Protein AF-A0A067MZK2-F1 (afdb_monomer_lite)

Structure (mmCIF, N/CA/C/O backbone):
data_AF-A0A067MZK2-F1
#
_entry.id   AF-A0A067MZK2-F1
#
loop_
_atom_site.group_PDB
_atom_site.id
_atom_site.type_symbol
_atom_site.label_atom_id
_atom_site.label_alt_id
_atom_site.label_comp_id
_atom_site.label_asym_id
_atom_site.label_entity_id
_atom_site.label_seq_id
_atom_site.pdbx_PDB_ins_code
_atom_site.Cartn_x
_atom_site.Cartn_y
_atom_site.Cartn_z
_atom_site.occupancy
_atom_site.B_iso_or_equiv
_atom_site.auth_seq_id
_atom_site.auth_comp_id
_atom_site.auth_asym_id
_atom_site.auth_atom_id
_atom_site.pdbx_PDB_model_num
ATOM 1 N N . MET A 1 1 ? 79.485 -8.793 -22.432 1.00 43.38 1 MET A N 1
ATOM 2 C CA . MET A 1 1 ?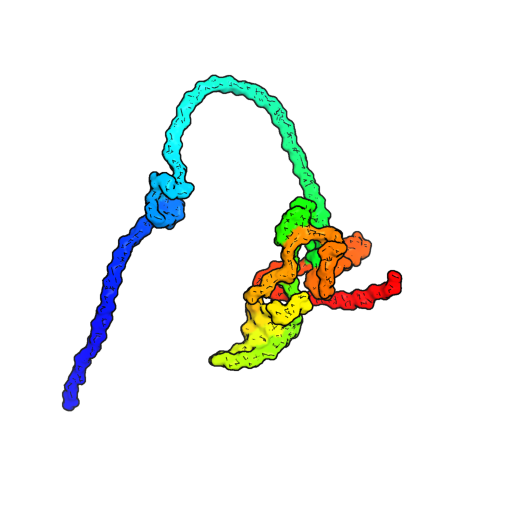 79.674 -7.399 -21.973 1.00 43.38 1 MET A CA 1
ATOM 3 C C . MET A 1 1 ? 78.417 -7.037 -21.194 1.00 43.38 1 MET A C 1
ATOM 5 O O . MET A 1 1 ? 77.347 -7.103 -21.777 1.00 43.38 1 MET A O 1
ATOM 9 N N . ALA A 1 2 ? 78.491 -7.175 -19.866 1.00 43.03 2 ALA A N 1
ATOM 10 C CA . ALA A 1 2 ? 78.538 -6.059 -18.900 1.00 43.03 2 ALA A CA 1
ATOM 11 C C . ALA A 1 2 ? 77.166 -5.356 -18.836 1.00 43.03 2 ALA A C 1
ATOM 13 O O . ALA A 1 2 ? 76.790 -4.667 -19.773 1.00 43.03 2 ALA A O 1
ATOM 14 N N . ASP A 1 3 ? 76.270 -5.773 -17.938 1.00 51.41 3 ASP A N 1
ATOM 15 C CA . ASP A 1 3 ? 76.178 -5.375 -16.515 1.00 51.41 3 ASP A CA 1
ATOM 16 C C . ASP A 1 3 ? 75.903 -3.875 -16.337 1.00 51.41 3 ASP A C 1
ATOM 18 O O . ASP A 1 3 ? 76.709 -3.050 -16.762 1.00 51.41 3 ASP A O 1
ATOM 22 N N . SER A 1 4 ? 74.754 -3.566 -15.723 1.00 49.97 4 SER A N 1
ATOM 23 C CA . SER A 1 4 ? 74.453 -2.448 -14.804 1.00 49.97 4 SER A CA 1
ATOM 24 C C . SER A 1 4 ? 72.923 -2.312 -14.788 1.00 49.97 4 SER A C 1
ATOM 26 O O . SER A 1 4 ? 72.321 -1.937 -15.785 1.00 49.97 4 SER A O 1
ATOM 28 N N . GLY A 1 5 ? 72.173 -2.718 -13.766 1.00 48.72 5 GLY A N 1
ATOM 29 C CA . GLY A 1 5 ? 72.347 -2.369 -12.359 1.00 48.72 5 GLY A CA 1
ATOM 30 C C . GLY A 1 5 ? 71.303 -1.301 -11.993 1.00 48.72 5 GLY A C 1
ATOM 31 O O . GLY A 1 5 ? 71.422 -0.154 -12.402 1.00 48.72 5 GLY A O 1
ATOM 32 N N . LYS A 1 6 ? 70.245 -1.702 -11.269 1.00 49.78 6 LYS A N 1
ATOM 33 C CA . LYS A 1 6 ? 69.110 -0.874 -10.790 1.00 49.78 6 LYS A CA 1
ATOM 34 C C . LYS A 1 6 ? 69.560 0.401 -10.038 1.00 49.78 6 LYS A C 1
ATOM 36 O O . LYS A 1 6 ? 70.635 0.410 -9.446 1.00 49.78 6 LYS A O 1
ATOM 41 N N . PRO A 1 7 ? 68.645 1.370 -9.832 1.00 55.34 7 PRO A N 1
ATOM 42 C CA . PRO A 1 7 ? 68.071 1.433 -8.482 1.00 55.34 7 PRO A CA 1
ATOM 43 C C . PRO A 1 7 ? 66.540 1.574 -8.464 1.00 55.34 7 PRO A C 1
ATOM 45 O O . PRO A 1 7 ? 65.952 2.472 -9.058 1.00 55.34 7 PRO A O 1
ATOM 48 N N . GLN A 1 8 ? 65.888 0.677 -7.716 1.00 57.28 8 GLN A N 1
ATOM 49 C CA . GLN A 1 8 ? 64.484 0.803 -7.322 1.00 57.28 8 GLN A CA 1
ATOM 50 C C . GLN A 1 8 ? 64.379 1.818 -6.181 1.00 57.28 8 GLN A C 1
ATOM 52 O O . GLN A 1 8 ? 64.838 1.562 -5.067 1.00 57.28 8 GLN A O 1
ATOM 57 N N . SER A 1 9 ? 63.757 2.959 -6.468 1.00 58.72 9 SER A N 1
ATOM 58 C CA . SER A 1 9 ? 63.458 3.994 -5.484 1.00 58.72 9 SER A CA 1
ATOM 59 C C . SER A 1 9 ? 62.360 3.507 -4.530 1.00 58.72 9 SER A C 1
ATOM 61 O O . SER A 1 9 ? 61.207 3.320 -4.922 1.00 58.72 9 SER A O 1
ATOM 63 N N . LYS A 1 10 ? 62.727 3.240 -3.272 1.00 57.34 10 LYS A N 1
ATOM 64 C CA . LYS A 1 10 ? 61.788 2.918 -2.191 1.00 57.34 10 LYS A CA 1
ATOM 65 C C . LYS A 1 10 ? 61.159 4.220 -1.697 1.00 57.34 10 LYS A C 1
ATOM 67 O O . LYS A 1 10 ? 61.738 4.917 -0.870 1.00 57.34 10 LYS A O 1
ATOM 72 N N . ASN A 1 11 ? 59.963 4.525 -2.192 1.00 55.78 11 ASN A N 1
ATOM 73 C CA . ASN A 1 11 ? 59.105 5.576 -1.650 1.00 55.78 11 ASN A CA 1
ATOM 74 C C . ASN A 1 11 ? 58.645 5.174 -0.237 1.00 55.78 11 ASN A C 1
ATOM 76 O O . ASN A 1 11 ? 57.700 4.402 -0.075 1.00 55.78 11 ASN A O 1
ATOM 80 N N . MET A 1 12 ? 59.326 5.668 0.800 1.00 52.50 12 MET A N 1
ATOM 81 C CA . MET A 1 12 ? 58.827 5.598 2.173 1.00 52.50 12 MET A CA 1
ATOM 82 C C . MET A 1 12 ? 57.831 6.736 2.385 1.00 52.50 12 MET A C 1
ATOM 84 O O . MET A 1 12 ? 58.211 7.893 2.545 1.00 52.50 12 MET A O 1
ATOM 88 N N . SER A 1 13 ? 56.541 6.404 2.372 1.00 64.50 13 SER A N 1
ATOM 89 C CA . SER A 1 13 ? 55.487 7.344 2.741 1.00 64.50 13 SER A CA 1
ATOM 90 C C . SER A 1 13 ? 55.664 7.810 4.196 1.00 64.50 13 SER A C 1
ATOM 92 O O . SER A 1 13 ? 55.957 6.986 5.070 1.00 64.50 13 SER A O 1
ATOM 94 N N . PRO A 1 14 ? 55.461 9.106 4.492 1.00 61.25 14 PRO A N 1
ATOM 95 C CA . PRO A 1 14 ? 55.544 9.628 5.849 1.00 61.25 14 PRO A CA 1
ATOM 96 C C . PRO A 1 14 ? 54.496 8.951 6.741 1.00 61.25 14 PRO A C 1
ATOM 98 O O . PRO A 1 14 ? 53.298 8.967 6.446 1.00 61.25 14 PRO A O 1
ATOM 101 N N . ARG A 1 15 ? 54.947 8.336 7.844 1.00 58.50 15 ARG A N 1
ATOM 102 C CA . ARG A 1 15 ? 54.053 7.797 8.877 1.00 58.50 15 ARG A CA 1
ATOM 103 C C . ARG A 1 15 ? 53.259 8.959 9.467 1.00 58.50 15 ARG A C 1
ATOM 105 O O . ARG A 1 15 ? 53.826 9.838 10.110 1.00 58.50 15 ARG A O 1
ATOM 112 N N . LYS A 1 16 ? 51.946 8.959 9.224 1.00 60.56 16 LYS A N 1
ATOM 113 C CA . LYS A 1 16 ? 51.010 9.906 9.836 1.00 60.56 16 LYS A CA 1
ATOM 114 C C . LYS A 1 16 ? 51.114 9.812 11.368 1.00 60.56 16 LYS A C 1
ATOM 116 O O . LYS A 1 16 ? 51.211 8.695 11.882 1.00 60.56 16 LYS A O 1
ATOM 121 N N . PRO A 1 17 ? 51.068 10.941 12.096 1.00 59.12 17 PRO A N 1
ATOM 122 C CA . PRO A 1 17 ? 51.024 10.932 13.552 1.00 59.12 17 PRO A CA 1
ATOM 123 C C . PRO A 1 17 ? 49.798 10.138 14.013 1.00 59.12 17 PRO A C 1
ATOM 125 O O . PRO A 1 17 ? 48.667 10.451 13.638 1.00 59.12 17 PRO A O 1
ATOM 128 N N . THR A 1 18 ? 50.025 9.079 14.792 1.00 57.78 18 THR A N 1
ATOM 129 C CA . THR A 1 18 ? 48.955 8.317 15.435 1.00 57.78 18 THR A CA 1
ATOM 130 C C . THR A 1 18 ? 48.264 9.237 16.426 1.00 57.78 18 THR A C 1
ATOM 132 O O . THR A 1 18 ? 48.831 9.586 17.462 1.00 57.78 18 THR A O 1
ATOM 135 N N . THR A 1 19 ? 47.056 9.673 16.081 1.00 59.78 19 THR A N 1
ATOM 136 C CA . THR A 1 19 ? 46.202 10.440 16.980 1.00 59.78 19 THR A CA 1
ATOM 137 C C . THR A 1 19 ? 45.973 9.620 18.253 1.00 59.78 19 THR A C 1
ATOM 139 O O . THR A 1 19 ? 45.720 8.415 18.162 1.00 59.78 19 THR A O 1
ATOM 142 N N . PRO A 1 20 ? 46.084 10.226 19.450 1.00 59.88 20 PRO A N 1
ATOM 143 C CA . PRO A 1 20 ? 45.778 9.532 20.690 1.00 59.88 20 PRO A CA 1
ATOM 144 C C . PRO A 1 20 ? 44.337 9.040 20.599 1.00 59.88 20 PRO A C 1
ATOM 146 O O . PRO A 1 20 ? 43.408 9.832 20.442 1.00 59.88 20 PRO A O 1
ATOM 149 N N . THR A 1 21 ? 44.160 7.719 20.632 1.00 64.44 21 THR A N 1
ATOM 150 C CA . THR A 1 21 ? 42.850 7.071 20.608 1.00 64.44 21 THR A CA 1
ATOM 151 C C . THR A 1 21 ? 42.012 7.651 21.735 1.00 64.44 21 THR A C 1
ATOM 153 O O . THR A 1 21 ? 42.242 7.359 22.910 1.00 64.44 21 THR A O 1
ATOM 156 N N . SER A 1 22 ? 41.072 8.516 21.361 1.00 71.88 22 SER A N 1
ATOM 157 C CA . SER A 1 22 ? 40.083 9.104 22.253 1.00 71.88 22 SER A CA 1
ATOM 158 C C . SER A 1 22 ? 39.401 7.975 23.022 1.00 71.88 22 SER A C 1
ATOM 160 O O . SER A 1 22 ? 38.699 7.148 22.433 1.00 71.88 22 SER A O 1
ATOM 162 N N . ARG A 1 23 ? 39.668 7.879 24.332 1.00 81.25 23 ARG A N 1
ATOM 163 C CA . ARG A 1 23 ? 39.008 6.890 25.191 1.00 81.25 23 ARG A CA 1
ATOM 164 C C . ARG A 1 23 ? 37.511 7.177 25.167 1.00 81.25 23 ARG A C 1
ATOM 166 O O . ARG A 1 23 ? 37.069 8.237 25.607 1.00 81.25 23 ARG A O 1
ATOM 173 N N . LYS A 1 24 ? 36.747 6.217 24.651 1.00 91.94 24 LYS A N 1
ATOM 174 C CA . LYS A 1 24 ? 35.285 6.207 24.719 1.00 91.94 24 LYS A CA 1
ATOM 175 C C . LYS A 1 24 ? 34.840 5.903 26.149 1.00 91.94 24 LYS A C 1
ATOM 177 O O . LYS A 1 24 ? 35.482 5.123 26.855 1.00 91.94 24 LYS A O 1
ATOM 182 N N . CYS A 1 25 ? 33.734 6.504 26.568 1.00 88.38 25 CYS A N 1
ATOM 183 C CA . CYS A 1 25 ? 33.064 6.184 27.819 1.00 88.38 25 CYS A CA 1
ATOM 184 C C . CYS A 1 25 ? 32.660 4.701 27.827 1.00 88.38 25 CYS A C 1
ATOM 186 O O . CYS A 1 25 ? 31.972 4.246 26.921 1.00 88.38 25 CYS A O 1
ATOM 188 N N . SER A 1 26 ? 33.034 3.938 28.857 1.00 89.88 26 SER A N 1
ATOM 189 C CA . SER A 1 26 ? 32.720 2.501 28.942 1.00 89.88 26 SER A CA 1
ATOM 190 C C . SER A 1 26 ? 31.238 2.179 29.185 1.00 89.88 26 SER A C 1
ATOM 192 O O . SER A 1 26 ? 30.879 1.008 29.194 1.00 89.88 26 SER A O 1
ATOM 194 N N . ARG A 1 27 ? 30.382 3.191 29.404 1.00 89.12 27 ARG A N 1
ATOM 195 C CA . ARG A 1 27 ? 28.931 3.023 29.612 1.00 89.12 27 ARG A CA 1
ATOM 196 C C . ARG A 1 27 ? 28.089 3.400 28.398 1.00 89.12 27 ARG A C 1
ATOM 198 O O . ARG A 1 27 ? 27.206 2.639 28.036 1.00 89.12 27 ARG A O 1
ATOM 205 N N . CYS A 1 28 ? 28.320 4.572 27.806 1.00 91.56 28 CYS A N 1
ATOM 206 C CA . CYS A 1 28 ? 27.536 5.050 26.658 1.00 91.56 28 CYS A CA 1
ATOM 207 C C . CYS A 1 28 ? 28.301 5.003 25.325 1.00 91.56 28 CYS A C 1
ATOM 209 O O . CYS A 1 28 ? 27.729 5.318 24.292 1.00 91.56 28 CYS A O 1
ATOM 211 N N . HIS A 1 29 ? 29.588 4.631 25.332 1.00 90.12 29 HIS A N 1
ATOM 212 C CA . HIS A 1 29 ? 30.471 4.557 24.158 1.00 90.12 29 HIS A CA 1
ATOM 213 C C . HIS A 1 29 ? 30.728 5.880 23.408 1.00 90.12 29 HIS A C 1
ATOM 215 O O . HIS A 1 29 ? 31.439 5.879 22.399 1.00 90.12 29 HIS A O 1
ATOM 221 N N . GLU A 1 30 ? 30.258 7.016 23.927 1.00 90.12 30 GLU A N 1
ATOM 222 C CA . GLU A 1 30 ? 30.582 8.346 23.405 1.00 90.12 30 GLU A CA 1
ATOM 223 C C . GLU A 1 30 ? 31.999 8.790 23.799 1.00 90.12 30 GLU A C 1
ATOM 225 O O . GLU A 1 30 ? 32.543 8.411 24.840 1.00 90.12 30 GLU A O 1
ATOM 230 N N . THR A 1 31 ? 32.624 9.609 22.956 1.00 90.62 31 THR A N 1
ATOM 231 C CA . THR A 1 31 ? 33.945 10.198 23.209 1.00 90.62 31 THR A CA 1
ATOM 232 C C . THR A 1 31 ? 33.844 11.510 23.988 1.00 90.62 31 THR A C 1
ATOM 234 O O . THR A 1 31 ? 32.864 12.236 23.865 1.00 90.62 31 THR A O 1
ATOM 237 N N . GLY A 1 32 ? 34.886 11.861 24.750 1.00 89.12 32 GLY A N 1
ATOM 238 C CA . GLY A 1 32 ? 34.984 13.162 25.434 1.00 89.12 32 GLY A CA 1
ATOM 239 C C . GLY A 1 32 ? 34.622 13.156 26.924 1.00 89.12 32 GLY A C 1
ATOM 240 O O . GLY A 1 32 ? 34.703 14.197 27.574 1.00 89.12 32 GLY A O 1
ATOM 241 N N . HIS A 1 33 ? 34.266 12.002 27.498 1.00 89.19 33 HIS A N 1
ATOM 242 C CA . HIS A 1 33 ? 34.090 11.824 28.942 1.00 89.19 33 HIS A CA 1
ATOM 243 C C . HIS A 1 33 ? 34.332 10.363 29.378 1.00 89.19 33 HIS A C 1
ATOM 245 O O . HIS A 1 33 ? 34.388 9.456 28.551 1.00 89.19 33 HIS A O 1
ATOM 251 N N . ILE A 1 34 ? 34.474 10.126 30.688 1.00 88.62 34 ILE A N 1
ATOM 252 C CA . ILE A 1 34 ? 34.569 8.784 31.299 1.00 88.62 34 ILE A CA 1
ATOM 253 C C . ILE A 1 34 ? 33.260 8.416 32.017 1.00 88.62 34 ILE A C 1
ATOM 255 O O . ILE A 1 34 ? 32.491 9.302 32.377 1.00 88.62 34 ILE A O 1
ATOM 259 N N . ALA A 1 35 ? 33.008 7.128 32.275 1.00 85.75 35 ALA A N 1
ATOM 260 C CA . ALA A 1 35 ? 31.724 6.628 32.797 1.00 85.75 35 ALA A CA 1
ATOM 261 C C . ALA A 1 35 ? 31.305 7.163 34.183 1.00 85.75 35 ALA A C 1
ATOM 263 O O . ALA A 1 35 ? 30.122 7.121 34.523 1.00 85.75 35 ALA A O 1
ATOM 264 N N . SER A 1 36 ? 32.251 7.669 34.976 1.00 83.88 36 SER A N 1
ATOM 265 C CA . SER A 1 36 ? 31.999 8.324 36.267 1.00 83.88 36 SER A CA 1
ATOM 266 C C . SER A 1 36 ? 31.692 9.824 36.150 1.00 83.88 36 SER A C 1
ATOM 268 O O . SER A 1 36 ? 31.390 10.467 37.154 1.00 83.88 36 SER A O 1
ATOM 270 N N . ASN A 1 37 ? 31.765 10.400 34.947 1.00 83.94 37 ASN A N 1
ATOM 271 C CA . ASN A 1 37 ? 31.490 11.811 34.710 1.00 83.94 37 ASN A CA 1
ATOM 272 C C . ASN A 1 37 ? 29.974 12.065 34.675 1.00 83.94 37 ASN A C 1
ATOM 274 O O . ASN A 1 37 ? 29.247 11.375 33.962 1.00 83.94 37 ASN A O 1
ATOM 278 N N . LYS A 1 38 ? 29.513 13.108 35.378 1.00 85.38 38 LYS A N 1
ATOM 279 C CA . LYS A 1 38 ? 28.108 13.559 35.392 1.00 85.38 38 LYS A CA 1
ATOM 280 C C . LYS A 1 38 ? 27.566 13.940 34.005 1.00 85.38 38 LYS A C 1
ATOM 282 O O . LYS A 1 38 ? 26.358 14.024 33.843 1.00 85.38 38 LYS A O 1
ATOM 287 N N . LYS A 1 39 ? 28.447 14.172 33.022 1.00 87.75 39 LYS A N 1
ATOM 288 C CA . LYS A 1 39 ? 28.086 14.405 31.612 1.00 87.75 39 LYS A CA 1
ATOM 289 C C . LYS A 1 39 ? 27.673 13.134 30.855 1.00 87.75 39 LYS A C 1
ATOM 291 O O . LYS A 1 39 ? 27.151 13.250 29.756 1.00 87.75 39 LYS A O 1
ATOM 296 N N . CYS A 1 40 ? 27.917 11.943 31.403 1.00 84.81 40 CYS A N 1
ATOM 297 C CA . CYS A 1 40 ? 27.453 10.698 30.798 1.00 84.81 40 CYS A CA 1
ATOM 298 C C . CYS A 1 40 ? 25.928 10.607 30.924 1.00 84.81 40 CYS A C 1
ATOM 300 O O . CYS A 1 40 ? 25.401 10.652 32.035 1.00 84.81 40 CYS A O 1
ATOM 302 N N . SER A 1 41 ? 25.228 10.414 29.806 1.00 86.62 41 SER A N 1
ATOM 303 C CA . SER A 1 41 ? 23.770 10.206 29.771 1.00 86.62 41 SER A CA 1
ATOM 304 C C . SER A 1 41 ? 23.312 9.016 30.625 1.00 86.62 41 SER A C 1
ATOM 306 O O . SER A 1 41 ? 22.194 9.000 31.129 1.00 86.62 41 SER A O 1
ATOM 308 N N . MET A 1 42 ? 24.210 8.052 30.853 1.00 84.94 42 MET A N 1
ATOM 309 C CA . MET A 1 42 ? 23.996 6.859 31.677 1.00 84.94 42 MET A CA 1
ATOM 310 C C . MET A 1 42 ? 24.558 7.003 33.104 1.00 84.94 42 MET A C 1
ATOM 312 O O . MET A 1 42 ? 24.783 6.003 33.794 1.00 84.94 42 MET A O 1
ATOM 316 N N . TYR A 1 43 ? 24.853 8.224 33.566 1.00 82.81 43 TYR A N 1
ATOM 317 C CA . TYR A 1 43 ? 25.331 8.459 34.927 1.00 82.81 43 TYR A CA 1
ATOM 318 C C . TYR A 1 43 ? 24.201 8.258 35.943 1.00 82.81 43 TYR A C 1
ATOM 320 O O . TYR A 1 43 ? 23.438 9.161 36.278 1.00 82.81 43 TYR A O 1
ATOM 328 N N . ILE A 1 44 ? 24.127 7.046 36.484 1.00 78.44 44 ILE A N 1
ATOM 329 C CA . ILE A 1 44 ? 23.328 6.736 37.666 1.00 78.44 44 ILE A CA 1
ATOM 330 C C . ILE A 1 44 ? 24.161 7.216 38.852 1.00 78.44 44 ILE A C 1
ATOM 332 O O . ILE A 1 44 ? 25.062 6.503 39.298 1.00 78.44 44 ILE A O 1
ATOM 336 N N . GLY A 1 45 ? 23.955 8.465 39.276 1.00 74.56 45 GLY A N 1
ATOM 337 C CA . GLY A 1 45 ? 24.707 9.058 40.381 1.00 74.56 45 GLY A CA 1
ATOM 338 C C . GLY A 1 45 ? 24.788 8.128 41.585 1.00 74.56 45 GLY A C 1
ATOM 339 O O . GLY A 1 45 ? 23.900 7.300 41.789 1.00 74.56 45 GLY A O 1
ATOM 340 N N . THR A 1 46 ? 25.869 8.238 42.360 1.00 66.75 46 THR A N 1
ATOM 341 C CA . THR A 1 46 ? 26.053 7.489 43.607 1.00 66.75 46 THR A CA 1
ATOM 342 C C . THR A 1 46 ? 24.887 7.814 44.535 1.00 66.75 46 THR A C 1
ATOM 344 O O . THR A 1 46 ? 24.907 8.813 45.252 1.00 66.75 46 THR A O 1
ATOM 347 N N . ARG A 1 47 ? 23.816 7.019 44.452 1.00 54.31 47 ARG A N 1
ATOM 348 C CA . ARG A 1 47 ? 22.684 7.103 45.363 1.00 54.31 47 ARG A CA 1
ATOM 349 C C . ARG A 1 47 ? 23.252 6.744 46.723 1.00 54.31 47 ARG A C 1
ATOM 351 O O . ARG A 1 47 ? 23.637 5.598 46.943 1.00 54.31 47 ARG A O 1
ATOM 358 N N . ASN A 1 48 ? 23.355 7.739 47.598 1.00 56.84 48 ASN A N 1
ATOM 359 C CA . ASN A 1 48 ? 23.574 7.479 49.009 1.00 56.84 48 ASN A CA 1
ATOM 360 C C . ASN A 1 48 ? 22.520 6.456 49.463 1.00 56.84 48 ASN A C 1
ATOM 362 O O . ASN A 1 48 ? 21.365 6.558 49.028 1.00 56.84 48 ASN A O 1
ATOM 366 N N . PRO A 1 49 ? 22.900 5.457 50.276 1.00 60.03 49 PRO A N 1
ATOM 367 C CA . PRO A 1 49 ? 21.939 4.508 50.813 1.00 60.03 49 PRO A CA 1
ATOM 368 C C . PRO A 1 49 ? 20.809 5.282 51.512 1.00 60.03 49 PRO A C 1
ATOM 370 O O . PRO A 1 49 ? 21.089 6.277 52.190 1.00 60.03 49 PRO A O 1
ATOM 373 N N . PRO A 1 50 ? 19.539 4.888 51.313 1.00 57.06 50 PRO A N 1
ATOM 374 C CA . PRO A 1 50 ? 18.414 5.584 51.914 1.00 57.06 50 PRO A CA 1
ATOM 375 C C . PRO A 1 50 ? 18.571 5.582 53.435 1.00 57.06 50 PRO A C 1
ATOM 377 O O . PRO A 1 50 ? 18.773 4.538 54.055 1.00 57.06 50 PRO A O 1
ATOM 380 N N . THR A 1 51 ? 18.496 6.767 54.035 1.00 60.72 51 THR A N 1
ATOM 381 C CA . THR A 1 51 ? 18.433 6.929 55.484 1.00 60.72 51 THR A CA 1
ATOM 382 C C . THR A 1 51 ? 17.201 6.189 56.019 1.00 60.72 51 THR A C 1
ATOM 384 O O . THR A 1 51 ? 16.115 6.330 55.445 1.00 60.72 51 THR A O 1
ATOM 387 N N . PRO A 1 52 ? 17.334 5.407 57.107 1.00 54.88 52 PRO A N 1
ATOM 388 C CA . PRO A 1 52 ? 16.234 4.633 57.668 1.00 54.88 52 PRO A CA 1
ATOM 389 C C . PRO A 1 52 ? 15.123 5.584 58.115 1.00 54.88 52 PRO A C 1
ATOM 391 O O . PRO A 1 52 ? 15.266 6.355 59.065 1.00 54.88 52 PRO A O 1
ATOM 394 N N . THR A 1 53 ? 14.020 5.573 57.374 1.00 55.78 53 THR A N 1
ATOM 395 C CA . THR A 1 53 ? 12.847 6.392 57.666 1.00 55.78 53 THR A CA 1
ATOM 396 C C . THR A 1 53 ? 12.081 5.733 58.811 1.00 55.78 53 THR A C 1
ATOM 398 O O . THR A 1 53 ? 11.861 4.523 58.800 1.00 55.78 53 THR A O 1
ATOM 401 N N . LYS A 1 54 ? 11.716 6.526 59.826 1.00 58.81 54 LYS A N 1
ATOM 402 C CA . LYS A 1 54 ? 10.955 6.081 61.002 1.00 58.81 54 LYS A CA 1
ATOM 403 C C . LYS A 1 54 ? 9.722 5.279 60.575 1.00 58.81 54 LYS A C 1
ATOM 405 O O . LYS A 1 54 ? 8.986 5.708 59.691 1.00 58.81 54 LYS A O 1
ATOM 410 N N . ALA A 1 55 ? 9.517 4.138 61.230 1.00 54.41 55 ALA A N 1
ATOM 411 C CA . ALA A 1 55 ? 8.412 3.220 60.994 1.00 54.41 55 ALA A CA 1
ATOM 412 C C . ALA A 1 55 ? 7.056 3.937 61.126 1.00 54.41 55 ALA A C 1
ATOM 414 O O . ALA A 1 55 ? 6.609 4.253 62.228 1.00 54.41 55 ALA A O 1
ATOM 415 N N . VAL A 1 56 ? 6.413 4.200 59.989 1.00 61.62 56 VAL A N 1
ATOM 416 C CA . VAL A 1 56 ? 5.011 4.614 59.921 1.00 61.62 56 VAL A CA 1
ATOM 417 C C . VAL A 1 56 ? 4.171 3.341 59.933 1.00 61.62 56 VAL A C 1
ATOM 419 O O . VAL A 1 56 ? 4.361 2.460 59.095 1.00 61.62 56 VAL A O 1
ATOM 422 N N . LEU A 1 57 ? 3.274 3.232 60.914 1.00 64.75 57 LEU A N 1
ATOM 423 C CA . LEU A 1 57 ? 2.331 2.121 61.042 1.00 64.75 57 LEU A CA 1
ATOM 424 C C . LEU A 1 57 ? 1.520 1.959 59.739 1.00 64.75 57 LEU A C 1
ATOM 426 O O . LEU A 1 57 ? 0.990 2.953 59.233 1.00 64.75 57 LEU A O 1
ATOM 430 N N . PRO A 1 58 ? 1.409 0.735 59.188 1.00 59.38 58 PRO A N 1
ATOM 431 C CA . PRO A 1 58 ? 0.719 0.496 57.929 1.00 59.38 58 PRO A CA 1
ATOM 432 C C . PRO A 1 58 ? -0.772 0.789 58.094 1.00 59.38 58 PRO A C 1
ATOM 434 O O . PRO A 1 58 ? -1.497 0.073 58.786 1.00 59.38 58 PRO A O 1
ATOM 437 N N . GLN A 1 59 ? -1.244 1.850 57.440 1.00 69.69 59 GLN A N 1
ATOM 438 C CA . GLN A 1 59 ? -2.672 2.061 57.255 1.00 69.69 59 GLN A CA 1
ATOM 439 C C . GLN A 1 59 ? -3.221 0.886 56.438 1.00 69.69 59 GLN A C 1
ATOM 441 O O . GLN A 1 59 ? -2.690 0.556 55.375 1.00 69.69 59 GLN A O 1
ATOM 446 N N . ARG A 1 60 ? -4.264 0.230 56.959 1.00 67.88 60 ARG A N 1
ATOM 447 C CA . ARG A 1 60 ? -5.004 -0.831 56.264 1.00 67.88 60 ARG A CA 1
ATOM 448 C C . ARG A 1 60 ? -5.454 -0.299 54.904 1.00 67.88 60 ARG A C 1
ATOM 450 O O . ARG A 1 60 ? -6.355 0.531 54.834 1.00 67.88 60 ARG A O 1
ATOM 457 N N . ALA A 1 61 ? -4.810 -0.766 53.838 1.00 70.38 61 ALA A N 1
ATOM 458 C CA . ALA A 1 61 ? -5.197 -0.432 52.480 1.00 70.38 61 ALA A CA 1
ATOM 459 C C . ALA A 1 61 ? -6.613 -0.961 52.228 1.00 70.38 61 ALA A C 1
ATOM 461 O O . ALA A 1 61 ? -6.873 -2.155 52.394 1.00 70.38 61 ALA A O 1
ATOM 462 N N . SER A 1 62 ? -7.521 -0.067 51.842 1.00 81.38 62 SER A N 1
ATOM 463 C CA . SER A 1 62 ? -8.845 -0.448 51.363 1.00 81.38 62 SER A CA 1
ATOM 464 C C . SER A 1 62 ? -8.711 -1.482 50.237 1.00 81.38 62 SER A C 1
ATOM 466 O O . SER A 1 62 ? -7.781 -1.375 49.427 1.00 81.38 62 SER A O 1
ATOM 468 N N . PRO A 1 63 ? -9.606 -2.485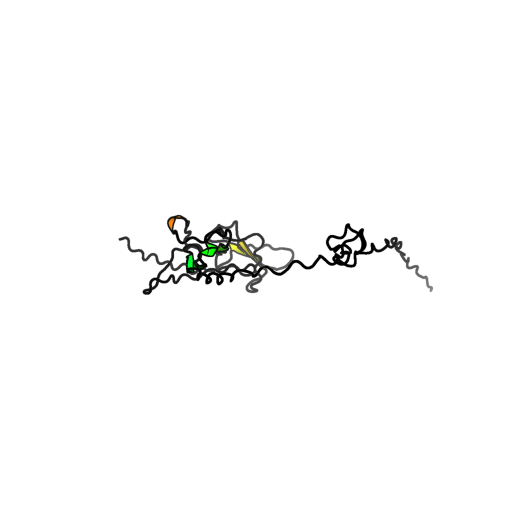 50.169 1.00 75.69 63 PRO A N 1
ATOM 469 C CA . PRO A 1 63 ? -9.582 -3.486 49.111 1.00 75.69 63 PRO A CA 1
ATOM 470 C C . PRO A 1 63 ? -9.635 -2.780 47.755 1.00 75.69 63 PRO A C 1
ATOM 472 O O . PRO A 1 63 ? -10.594 -2.072 47.447 1.00 75.69 63 PRO A O 1
ATOM 475 N N . LYS A 1 64 ? -8.561 -2.923 46.969 1.00 78.94 64 LYS A N 1
ATOM 476 C CA . LYS A 1 64 ? -8.496 -2.385 45.611 1.00 78.94 64 LYS A CA 1
ATOM 477 C C . LYS A 1 64 ? -9.607 -3.043 44.806 1.00 78.94 64 LYS A C 1
ATOM 479 O O . LYS A 1 64 ? -9.665 -4.270 44.739 1.00 78.94 64 LYS A O 1
ATOM 484 N N . SER A 1 65 ? -10.469 -2.227 44.209 1.00 85.88 65 SER A N 1
ATOM 485 C CA . SER A 1 65 ? -11.462 -2.687 43.247 1.00 85.88 65 SER A CA 1
ATOM 486 C C . SER A 1 65 ? -10.783 -3.594 42.214 1.00 85.88 65 SER A C 1
ATOM 488 O O . SER A 1 65 ? -9.657 -3.285 41.798 1.00 85.88 65 SER A O 1
ATOM 490 N N . PRO A 1 66 ? -11.419 -4.703 41.804 1.00 86.06 66 PRO A N 1
ATOM 491 C CA . PRO A 1 66 ? -10.863 -5.552 40.764 1.00 86.06 66 PRO A CA 1
ATOM 492 C C . PRO A 1 66 ? -10.607 -4.711 39.506 1.00 86.06 66 PRO A C 1
ATOM 494 O O . PRO A 1 66 ? -11.402 -3.813 39.202 1.00 86.06 66 PRO A O 1
ATOM 497 N N . PRO A 1 67 ? -9.497 -4.956 38.789 1.00 86.81 67 PRO A N 1
ATOM 498 C CA . PRO A 1 67 ? -9.211 -4.232 37.563 1.00 86.81 67 PRO A CA 1
ATOM 499 C C . PRO A 1 67 ? -10.383 -4.410 36.584 1.00 86.81 67 PRO A C 1
ATOM 501 O O . PRO A 1 67 ? -10.944 -5.509 36.498 1.00 86.81 67 PRO A O 1
ATOM 504 N N . PRO A 1 68 ? -10.791 -3.350 35.865 1.00 86.06 68 PRO A N 1
ATOM 505 C CA . PRO A 1 68 ? -11.846 -3.459 34.868 1.00 86.06 68 PRO A CA 1
ATOM 506 C C . PRO A 1 68 ? -11.466 -4.531 33.844 1.00 86.06 68 PRO A C 1
ATOM 508 O O . PRO A 1 68 ? -10.320 -4.585 33.391 1.00 86.06 68 PRO A O 1
ATOM 511 N N . LYS A 1 69 ? -12.424 -5.398 33.494 1.00 87.38 69 LYS A N 1
ATOM 512 C CA . LYS A 1 69 ? -12.211 -6.408 32.452 1.00 87.38 69 LYS A CA 1
ATOM 513 C C . LYS A 1 69 ? -11.822 -5.693 31.150 1.00 87.38 69 LYS A C 1
ATOM 515 O O . LYS A 1 69 ? -12.463 -4.690 30.819 1.00 87.38 69 LYS A O 1
ATOM 520 N N . PRO A 1 70 ? -10.798 -6.174 30.425 1.00 84.19 70 PRO A N 1
ATOM 521 C CA . PRO A 1 70 ? -10.441 -5.603 29.136 1.00 84.19 70 PRO A CA 1
ATOM 522 C C . PRO A 1 70 ? -11.656 -5.702 28.212 1.00 84.19 70 PRO A C 1
ATOM 524 O O . PRO A 1 70 ? -12.264 -6.766 28.086 1.00 84.19 70 PRO A O 1
ATOM 527 N N . LYS A 1 71 ? -12.053 -4.573 27.621 1.00 87.56 71 LYS A N 1
ATOM 528 C CA . LYS A 1 71 ? -13.070 -4.573 26.571 1.00 87.56 71 LYS A CA 1
ATOM 529 C C . LYS A 1 71 ? -12.434 -5.219 25.344 1.00 87.56 71 LYS A C 1
ATOM 531 O O . LYS A 1 71 ? -11.313 -4.864 24.995 1.00 87.56 71 LYS A O 1
ATOM 536 N N . VAL A 1 72 ? -13.119 -6.191 24.751 1.00 91.25 72 VAL A N 1
ATOM 537 C CA . VAL A 1 72 ? -12.712 -6.744 23.457 1.00 91.25 72 VAL A CA 1
ATOM 538 C C . VAL A 1 72 ? -12.872 -5.618 22.440 1.00 91.25 72 VAL A C 1
ATOM 540 O O . VAL A 1 72 ? -13.948 -5.025 22.362 1.00 91.25 72 VAL A O 1
ATOM 543 N N . ASP A 1 73 ? -11.792 -5.274 21.742 1.00 92.81 73 ASP A N 1
ATOM 544 C CA . ASP A 1 73 ? -11.843 -4.280 20.674 1.00 92.81 73 ASP A CA 1
ATOM 545 C C . ASP A 1 73 ? -12.679 -4.847 19.519 1.00 92.81 73 ASP A C 1
ATOM 547 O O . ASP A 1 73 ? -12.425 -5.951 19.040 1.00 92.81 73 ASP A O 1
ATOM 551 N N . GLU A 1 74 ? -13.688 -4.093 19.090 1.00 96.12 74 GLU A N 1
ATOM 552 C CA . GLU A 1 74 ? -14.488 -4.403 17.904 1.00 96.12 74 GLU A CA 1
ATOM 553 C C . GLU A 1 74 ? -13.600 -4.404 16.652 1.00 96.12 74 GLU A C 1
ATOM 555 O O . GLU A 1 74 ? -12.706 -3.562 16.531 1.00 96.12 74 GLU A O 1
ATOM 560 N N . ILE A 1 75 ? -13.827 -5.348 15.739 1.00 97.19 75 ILE A N 1
ATOM 561 C CA . ILE A 1 75 ? -13.102 -5.443 14.469 1.00 97.19 75 ILE A CA 1
ATOM 562 C C . ILE A 1 75 ? -13.927 -4.752 13.386 1.00 97.19 75 ILE A C 1
ATOM 564 O O . ILE A 1 75 ? -15.107 -5.042 13.222 1.00 97.19 75 ILE A O 1
ATOM 568 N N . LEU A 1 76 ? -13.294 -3.835 12.662 1.00 97.38 76 LEU A N 1
ATOM 569 C CA . LEU A 1 76 ? -13.866 -3.110 11.537 1.00 97.38 76 LEU A CA 1
ATOM 570 C C . LEU A 1 76 ? -13.194 -3.511 10.228 1.00 97.38 76 LEU A C 1
ATOM 572 O O . LEU A 1 76 ? -12.010 -3.833 10.215 1.00 97.38 76 LEU A O 1
ATOM 576 N N . HIS A 1 77 ? -13.917 -3.353 9.123 1.00 97.88 77 HIS A N 1
ATOM 577 C CA . HIS A 1 77 ? -13.400 -3.545 7.772 1.00 97.88 77 HIS A CA 1
ATOM 578 C C . HIS A 1 77 ? -13.012 -2.211 7.119 1.00 97.88 77 HIS A C 1
ATOM 580 O O . HIS A 1 77 ? -13.799 -1.262 7.097 1.00 97.88 77 HIS A O 1
ATOM 586 N N . CYS A 1 78 ? -11.803 -2.104 6.561 1.00 97.94 78 CYS A N 1
ATOM 587 C CA . CYS A 1 78 ? -11.381 -0.886 5.870 1.00 97.94 78 CYS A CA 1
ATOM 588 C C . CYS A 1 78 ? -11.801 -0.918 4.401 1.00 97.94 78 CYS A C 1
ATOM 590 O O . CYS A 1 78 ? -11.147 -1.575 3.600 1.00 97.94 78 CYS A O 1
ATOM 592 N N . VAL A 1 79 ? -12.770 -0.096 3.997 1.00 97.50 79 VAL A N 1
ATOM 593 C CA . VAL A 1 79 ? -13.271 -0.073 2.605 1.00 97.50 79 VAL A CA 1
ATOM 594 C C . VAL A 1 79 ? -12.247 0.430 1.574 1.00 97.50 79 VAL A C 1
ATOM 596 O O . VAL A 1 79 ? -12.479 0.366 0.370 1.00 97.50 79 VAL A O 1
ATOM 599 N N . ARG A 1 80 ? -11.099 0.952 2.033 1.00 97.12 80 ARG A N 1
ATOM 600 C CA . ARG A 1 80 ? -10.015 1.439 1.168 1.00 97.12 80 ARG A CA 1
ATOM 601 C C . ARG A 1 80 ? -8.963 0.372 0.849 1.00 97.12 80 ARG A C 1
ATOM 603 O O . ARG A 1 80 ? -8.539 0.283 -0.297 1.00 97.12 80 ARG A O 1
ATOM 610 N N . CYS A 1 81 ? -8.489 -0.361 1.859 1.00 96.88 81 CYS A N 1
ATOM 611 C CA . CYS A 1 81 ? -7.423 -1.366 1.706 1.00 96.88 81 CYS A CA 1
ATOM 612 C C . CYS A 1 81 ? -7.906 -2.803 1.926 1.00 96.88 81 CYS A C 1
ATOM 614 O O . CYS A 1 81 ? -7.102 -3.716 1.813 1.00 96.88 81 CYS A O 1
ATOM 616 N N . HIS A 1 82 ? -9.182 -2.991 2.266 1.00 96.56 82 HIS A N 1
ATOM 617 C CA . HIS A 1 82 ? -9.840 -4.276 2.529 1.00 96.56 82 HIS A CA 1
ATOM 618 C C . HIS A 1 82 ? -9.263 -5.087 3.692 1.00 96.56 82 HIS A C 1
ATOM 620 O O . HIS A 1 82 ? -9.596 -6.250 3.871 1.00 96.56 82 HIS A O 1
ATOM 626 N N . GLN A 1 83 ? -8.431 -4.459 4.521 1.00 97.00 83 GLN A N 1
ATOM 627 C CA . GLN A 1 83 ? -7.891 -5.067 5.730 1.00 97.00 83 GLN A CA 1
ATOM 628 C C . GLN A 1 83 ? -8.838 -4.844 6.909 1.00 97.00 83 GLN A C 1
ATOM 630 O O . GLN A 1 83 ? -9.290 -3.714 7.138 1.00 97.00 83 GLN A O 1
ATOM 635 N N . ASP A 1 84 ? -9.053 -5.892 7.694 1.00 97.44 84 ASP A N 1
ATOM 636 C CA . ASP A 1 84 ? -9.732 -5.792 8.978 1.00 97.44 84 ASP A CA 1
ATOM 637 C C . ASP A 1 84 ? -8.805 -5.206 10.049 1.00 97.44 84 ASP A C 1
ATOM 639 O O . ASP A 1 84 ? -7.610 -5.505 10.118 1.00 97.44 84 ASP A O 1
ATOM 643 N N . TYR A 1 85 ? -9.343 -4.339 10.900 1.00 96.88 85 TYR A N 1
ATOM 644 C CA . TYR A 1 85 ? -8.574 -3.612 11.901 1.00 96.88 85 TYR A CA 1
ATOM 645 C C . TYR A 1 85 ? -9.391 -3.367 13.176 1.00 96.88 85 TYR A C 1
ATOM 647 O O . TYR A 1 85 ? -10.602 -3.169 13.113 1.00 96.88 85 TYR A O 1
ATOM 655 N N . PRO A 1 86 ? -8.757 -3.338 14.362 1.00 96.88 86 PRO A N 1
ATOM 656 C CA . PRO A 1 86 ? -9.472 -3.073 15.604 1.00 96.88 86 PRO A CA 1
ATOM 657 C C . PRO A 1 86 ? -9.930 -1.610 15.683 1.00 96.88 86 PRO A C 1
ATOM 659 O O . PRO A 1 86 ? -9.237 -0.698 15.229 1.00 96.88 86 PRO A O 1
ATOM 662 N N . GLN A 1 87 ? -11.049 -1.351 16.357 1.00 95.94 87 GLN A N 1
ATOM 663 C CA . GLN A 1 87 ? -11.630 -0.018 16.561 1.00 95.94 87 GLN A CA 1
ATOM 664 C C . GLN A 1 87 ? -10.630 0.991 17.148 1.00 95.94 87 GLN A C 1
ATOM 666 O O . GLN A 1 87 ? -10.640 2.183 16.822 1.00 95.94 87 GLN A O 1
ATOM 671 N N . SER A 1 88 ? -9.708 0.521 17.989 1.00 94.25 88 SER A N 1
ATOM 672 C CA . SER A 1 88 ? -8.629 1.333 18.556 1.00 94.25 88 SER A CA 1
ATOM 673 C C . SER A 1 88 ? -7.684 1.924 17.494 1.00 94.25 88 SER A C 1
ATOM 675 O O . SER A 1 88 ? -7.007 2.925 17.753 1.00 94.25 88 SER A O 1
ATOM 677 N N . HIS A 1 89 ? -7.663 1.377 16.275 1.00 95.12 89 HIS A N 1
ATOM 678 C CA . HIS A 1 89 ? -6.853 1.853 15.155 1.00 95.12 89 HIS A CA 1
ATOM 679 C C . HIS A 1 89 ? -7.522 2.945 14.308 1.00 95.12 89 HIS A C 1
ATOM 681 O O . HIS A 1 89 ? -6.807 3.635 13.584 1.00 95.12 89 HIS A O 1
ATOM 687 N N . VAL A 1 90 ? -8.831 3.208 14.449 1.00 93.06 90 VAL A N 1
ATOM 688 C CA . VAL A 1 90 ? -9.554 4.246 13.672 1.00 93.06 90 VAL A CA 1
ATOM 689 C C . VAL A 1 90 ? -8.863 5.616 13.749 1.00 93.06 90 VAL A C 1
ATOM 691 O O . VAL A 1 90 ? -8.751 6.345 12.764 1.00 93.06 90 VAL A O 1
ATOM 694 N N . LYS A 1 91 ? -8.357 5.983 14.933 1.00 91.44 91 LYS A N 1
ATOM 695 C CA . LYS A 1 91 ? -7.719 7.291 15.168 1.00 91.44 91 LYS A CA 1
ATOM 696 C C . LYS A 1 91 ? -6.229 7.322 14.824 1.00 91.44 91 LYS A C 1
ATOM 698 O O . LYS A 1 91 ? -5.634 8.400 14.827 1.00 91.44 91 LYS A O 1
ATOM 703 N N . ARG A 1 92 ? -5.606 6.173 14.549 1.00 92.12 92 ARG A N 1
ATOM 704 C CA . ARG A 1 92 ? -4.168 6.084 14.278 1.00 92.12 92 ARG A CA 1
ATOM 705 C C . ARG A 1 92 ? -3.912 6.417 12.811 1.00 92.12 92 ARG A C 1
ATOM 707 O O . ARG A 1 92 ? -4.387 5.740 11.905 1.00 92.12 92 ARG A O 1
ATOM 714 N N . ALA A 1 93 ? -3.164 7.491 12.576 1.00 90.00 93 ALA A N 1
ATOM 715 C CA . ALA A 1 93 ? -2.722 7.847 11.235 1.00 90.00 93 ALA A CA 1
ATOM 716 C C . ALA A 1 93 ? -1.700 6.829 10.703 1.00 90.00 93 ALA A C 1
ATOM 718 O O . ALA A 1 93 ? -0.968 6.217 11.480 1.00 90.00 93 ALA A O 1
ATOM 719 N N . ASN A 1 94 ? -1.608 6.731 9.375 1.00 91.44 94 ASN A N 1
ATOM 720 C CA . ASN A 1 94 ? -0.575 5.994 8.641 1.00 91.44 94 ASN A CA 1
ATOM 721 C C . ASN A 1 94 ? -0.600 4.460 8.758 1.00 91.44 94 ASN A C 1
ATOM 723 O O . ASN A 1 94 ? 0.436 3.843 8.512 1.00 91.44 94 ASN A O 1
ATOM 727 N N . LEU A 1 95 ? -1.740 3.862 9.118 1.00 95.31 95 LEU A N 1
ATOM 728 C CA . LEU A 1 95 ? -1.911 2.402 9.167 1.00 95.31 95 LEU A CA 1
ATOM 729 C C . LEU A 1 95 ? -2.506 1.828 7.876 1.00 95.31 95 LEU A C 1
ATOM 731 O O . LEU A 1 95 ? -2.105 0.756 7.445 1.00 95.31 95 LEU A O 1
ATOM 735 N N . CYS A 1 96 ? -3.396 2.572 7.216 1.00 97.50 96 CYS A N 1
ATOM 736 C CA . CYS A 1 96 ? -3.919 2.183 5.914 1.00 97.50 96 CYS A CA 1
ATOM 737 C C . CYS A 1 96 ? -2.878 2.541 4.849 1.00 97.50 96 CYS A C 1
ATOM 739 O O . CYS A 1 96 ? -2.634 3.725 4.584 1.00 97.50 96 CYS A O 1
ATOM 741 N N . MET A 1 97 ? -2.244 1.515 4.289 1.00 96.94 97 MET A N 1
ATOM 742 C CA . MET A 1 97 ? -1.163 1.615 3.314 1.00 96.94 97 MET A CA 1
ATOM 743 C C . MET A 1 97 ? -1.579 0.889 2.041 1.00 96.94 97 MET A C 1
ATOM 745 O O . MET A 1 97 ? -2.099 -0.219 2.115 1.00 96.94 97 MET A O 1
ATOM 749 N N . ILE A 1 98 ? -1.381 1.531 0.891 1.00 96.50 98 ILE A N 1
ATOM 750 C CA . ILE A 1 98 ? -1.721 0.955 -0.413 1.00 96.50 98 ILE A CA 1
ATOM 751 C C . ILE A 1 98 ? -0.483 1.071 -1.300 1.00 96.50 98 ILE A C 1
ATOM 753 O O . ILE A 1 98 ? -0.058 2.207 -1.573 1.00 96.50 98 ILE A O 1
ATOM 757 N N . PRO A 1 99 ? 0.115 -0.052 -1.732 1.00 96.38 99 PRO A N 1
ATOM 758 C CA . PRO A 1 99 ? 1.257 -0.028 -2.635 1.00 96.38 99 PRO A CA 1
ATOM 759 C C . PRO A 1 99 ? 0.842 0.499 -4.009 1.00 96.38 99 PRO A C 1
ATOM 761 O O . PRO A 1 99 ? -0.340 0.518 -4.355 1.00 96.38 99 PRO A O 1
ATOM 764 N N . HIS A 1 100 ? 1.798 0.970 -4.805 1.00 95.88 100 HIS A N 1
ATOM 765 C CA . HIS A 1 100 ? 1.524 1.219 -6.219 1.00 95.88 100 HIS A CA 1
ATOM 766 C C . HIS A 1 100 ? 1.288 -0.108 -6.940 1.00 95.88 100 HIS A C 1
ATOM 768 O O . HIS A 1 100 ? 1.984 -1.081 -6.675 1.00 95.88 100 HIS A O 1
ATOM 774 N N . ALA A 1 101 ? 0.333 -0.112 -7.866 1.00 95.12 101 ALA A N 1
ATOM 775 C CA . ALA A 1 101 ? 0.229 -1.170 -8.857 1.00 95.12 101 ALA A CA 1
ATOM 776 C C . ALA A 1 101 ? 0.977 -0.749 -10.121 1.00 95.12 101 ALA A C 1
ATOM 778 O O . ALA A 1 101 ? 0.904 0.423 -10.527 1.00 95.12 101 ALA A O 1
ATOM 779 N N . PHE A 1 102 ? 1.673 -1.704 -10.721 1.00 94.94 102 PHE A N 1
ATOM 780 C CA . PHE A 1 102 ? 2.473 -1.523 -11.923 1.00 94.94 102 PHE A CA 1
ATOM 781 C C . PHE A 1 102 ? 1.938 -2.377 -13.064 1.00 94.94 102 PHE A C 1
ATOM 783 O O . PHE A 1 102 ? 1.296 -3.406 -12.838 1.00 94.94 102 PHE A O 1
ATOM 790 N N . GLU A 1 103 ? 2.206 -1.921 -14.284 1.00 93.50 103 GLU A N 1
ATOM 791 C CA . GLU A 1 103 ? 1.941 -2.693 -15.494 1.00 93.50 103 GLU A CA 1
ATOM 792 C C . GLU A 1 103 ? 2.671 -4.036 -15.432 1.00 93.50 103 GLU A C 1
ATOM 794 O O . GLU A 1 103 ? 3.800 -4.112 -14.958 1.00 93.50 103 GLU A O 1
ATOM 799 N N . GLU A 1 104 ? 2.019 -5.098 -15.900 1.00 92.25 104 GLU A N 1
ATOM 800 C CA . GLU A 1 104 ? 2.614 -6.439 -15.965 1.00 92.25 104 GLU A CA 1
ATOM 801 C C . GLU A 1 104 ? 3.705 -6.522 -17.040 1.00 92.25 104 GLU A C 1
ATOM 803 O O . GLU A 1 104 ? 4.707 -7.215 -16.879 1.00 92.25 104 GLU A O 1
ATOM 808 N N . PHE A 1 105 ? 3.526 -5.778 -18.133 1.00 91.00 105 PHE A N 1
ATOM 809 C CA . PHE A 1 105 ? 4.465 -5.756 -19.243 1.00 91.00 105 PHE A CA 1
ATOM 810 C C . PHE A 1 105 ? 5.352 -4.515 -19.152 1.00 91.00 105 PHE A C 1
ATOM 812 O O . PHE A 1 105 ? 4.831 -3.400 -19.111 1.00 91.00 105 PHE A O 1
ATOM 819 N N . PRO A 1 106 ? 6.685 -4.669 -19.151 1.00 90.44 106 PRO A N 1
ATOM 820 C CA . PRO A 1 106 ? 7.574 -3.529 -19.062 1.00 90.44 106 PRO A CA 1
ATOM 821 C C . PRO A 1 106 ? 7.595 -2.747 -20.375 1.00 90.44 106 PRO A C 1
ATOM 823 O O . PRO A 1 106 ? 7.638 -3.312 -21.472 1.00 90.44 106 PRO A O 1
ATOM 826 N N . SER A 1 107 ? 7.699 -1.427 -20.259 1.00 84.75 107 SER A N 1
ATOM 827 C CA . SER A 1 107 ? 8.245 -0.610 -21.332 1.00 84.75 107 SER A CA 1
ATOM 828 C C . SER A 1 107 ? 9.756 -0.829 -21.400 1.00 84.75 107 SER A C 1
ATOM 830 O O . SER A 1 107 ? 10.448 -0.982 -20.388 1.00 84.75 107 SER A O 1
ATOM 832 N N . TYR A 1 108 ? 10.286 -0.882 -22.616 1.00 75.62 108 TYR A N 1
ATOM 833 C CA . TYR A 1 108 ? 11.691 -1.177 -22.835 1.00 75.62 108 TYR A CA 1
ATOM 834 C C . TYR A 1 108 ? 12.406 0.073 -23.384 1.00 75.62 108 TYR A C 1
ATOM 836 O O . TYR A 1 108 ? 11.970 0.699 -24.352 1.00 75.62 108 TYR A O 1
ATOM 844 N N . THR A 1 109 ? 13.526 0.435 -22.754 1.00 65.81 109 THR A N 1
ATOM 845 C CA . THR A 1 109 ? 14.441 1.486 -23.222 1.00 65.81 109 THR A CA 1
ATOM 846 C C . THR A 1 109 ? 15.851 0.917 -23.374 1.00 65.81 109 THR A C 1
ATOM 848 O O . THR A 1 109 ? 16.440 0.475 -22.392 1.00 65.81 109 THR A O 1
ATOM 851 N N . HIS A 1 110 ? 16.422 0.912 -24.589 1.00 59.06 110 HIS A N 1
ATOM 852 C CA . HIS A 1 110 ? 17.801 0.456 -24.852 1.00 59.06 110 HIS A CA 1
ATOM 853 C C . HIS A 1 110 ? 18.684 1.577 -24.334 1.00 59.06 110 HIS A C 1
ATOM 855 O O . HIS A 1 110 ? 19.068 2.480 -25.076 1.00 59.06 110 HIS A O 1
ATOM 861 N N . PHE A 1 111 ? 19.031 1.518 -23.057 1.00 56.47 111 PHE A N 1
ATOM 862 C CA . PHE A 1 111 ? 20.255 2.155 -22.623 1.00 56.47 111 PHE A CA 1
ATOM 863 C C . PHE A 1 111 ? 21.401 1.211 -22.966 1.00 56.47 111 PHE A C 1
ATOM 865 O O . PHE A 1 111 ? 21.720 0.290 -22.226 1.00 56.47 111 PHE A O 1
ATOM 872 N N . TYR A 1 112 ? 22.030 1.441 -24.121 1.00 54.34 112 TYR A N 1
ATOM 873 C CA . TYR A 1 112 ? 23.366 0.912 -24.385 1.00 54.34 112 TYR A CA 1
ATOM 874 C C . TYR A 1 112 ? 24.363 1.677 -23.502 1.00 54.34 112 TYR A C 1
ATOM 876 O O . TYR A 1 112 ? 25.050 2.592 -23.952 1.00 54.34 112 TYR A O 1
ATOM 884 N N . GLY A 1 113 ? 24.396 1.345 -22.211 1.00 56.53 113 GLY A N 1
ATOM 885 C CA . GLY A 1 113 ? 25.539 1.662 -21.362 1.00 56.53 113 GLY A CA 1
ATOM 886 C C . GLY A 1 113 ? 26.761 0.841 -21.786 1.00 56.53 113 GLY A C 1
ATOM 887 O O . GLY A 1 113 ? 26.670 -0.066 -22.610 1.00 56.53 113 GLY A O 1
ATOM 888 N N . ALA A 1 114 ? 27.926 1.117 -21.196 1.00 58.25 114 ALA A N 1
ATOM 889 C CA . ALA A 1 114 ? 29.176 0.393 -21.470 1.00 58.25 114 ALA A CA 1
ATOM 890 C C . ALA A 1 114 ? 29.170 -1.102 -21.045 1.00 58.25 114 ALA A C 1
ATOM 892 O O . ALA A 1 114 ? 30.209 -1.758 -21.077 1.00 58.25 114 ALA A O 1
ATOM 893 N N . GLY A 1 115 ? 28.013 -1.646 -20.659 1.00 62.66 115 GLY A N 1
ATOM 894 C CA . GLY A 1 115 ? 27.762 -3.054 -20.378 1.00 62.66 115 GLY A CA 1
ATOM 895 C C . GLY A 1 115 ? 26.426 -3.467 -20.999 1.00 62.66 115 GLY A C 1
ATOM 896 O O . GLY A 1 115 ? 25.498 -2.670 -21.070 1.00 62.66 115 GLY A O 1
ATOM 897 N N . TYR A 1 116 ? 26.331 -4.705 -21.476 1.00 67.25 116 TYR A N 1
ATOM 898 C CA . TYR A 1 116 ? 25.179 -5.249 -22.209 1.00 67.25 116 TYR A CA 1
ATOM 899 C C . TYR A 1 116 ? 23.920 -5.503 -21.341 1.00 67.25 116 TYR A C 1
ATOM 901 O O . TYR A 1 116 ? 23.130 -6.389 -21.667 1.00 67.25 116 TYR A O 1
ATOM 909 N N . SER A 1 117 ? 23.723 -4.788 -20.228 1.00 71.69 117 SER A N 1
ATOM 910 C CA . SER A 1 117 ? 22.536 -4.960 -19.382 1.00 71.69 117 SER A CA 1
ATOM 911 C C . SER A 1 117 ? 21.331 -4.237 -19.987 1.00 71.69 117 SER A C 1
ATOM 913 O O . SER A 1 117 ? 21.430 -3.092 -20.425 1.00 71.69 117 SER A O 1
ATOM 915 N N . LYS A 1 118 ? 20.191 -4.933 -20.048 1.00 82.25 118 LYS A N 1
ATOM 916 C CA . LYS A 1 118 ? 18.896 -4.355 -20.419 1.00 82.25 118 LYS A CA 1
ATOM 917 C C . LYS A 1 118 ? 18.136 -4.043 -19.138 1.00 82.25 118 LYS A C 1
ATOM 919 O O . LYS A 1 118 ? 17.975 -4.945 -18.320 1.00 82.25 118 LYS A O 1
ATOM 924 N N . ASP A 1 119 ? 17.646 -2.818 -19.025 1.00 88.12 119 ASP A N 1
ATOM 925 C CA . ASP A 1 119 ? 16.779 -2.401 -17.928 1.00 88.12 119 ASP A CA 1
ATOM 926 C C . ASP A 1 119 ? 15.322 -2.445 -18.402 1.00 88.12 119 ASP A C 1
ATOM 928 O O . ASP A 1 119 ? 14.992 -1.950 -19.488 1.00 88.12 119 ASP A O 1
ATOM 932 N N . TYR A 1 120 ? 14.456 -3.043 -17.589 1.00 90.75 120 TYR A N 1
ATOM 933 C CA . TYR A 1 120 ? 13.022 -3.160 -17.844 1.00 90.75 120 TYR A CA 1
ATOM 934 C C . TYR A 1 120 ? 12.270 -2.201 -16.932 1.00 90.75 120 TYR A C 1
ATOM 936 O O . TYR A 1 120 ? 12.502 -2.186 -15.725 1.00 90.75 120 TYR A O 1
ATOM 944 N N . HIS A 1 121 ? 11.417 -1.350 -17.505 1.00 92.81 121 HIS A N 1
ATOM 945 C CA . HIS A 1 121 ? 10.719 -0.301 -16.765 1.00 92.81 121 HIS A CA 1
ATOM 946 C C . HIS A 1 121 ? 9.226 -0.604 -16.682 1.00 92.81 121 HIS A C 1
ATOM 948 O O . HIS A 1 121 ? 8.543 -0.648 -17.704 1.00 92.81 121 HIS A O 1
ATOM 954 N N . TYR A 1 122 ? 8.713 -0.716 -15.465 1.00 94.25 122 TYR A N 1
ATOM 955 C CA . TYR A 1 122 ? 7.303 -0.970 -15.194 1.00 94.25 122 TYR A CA 1
ATOM 956 C C . TYR A 1 122 ? 6.656 0.302 -14.653 1.00 94.25 122 TYR A C 1
ATOM 958 O O . TYR A 1 122 ? 6.968 0.738 -13.539 1.00 94.25 122 TYR A O 1
ATOM 966 N N . ASP A 1 123 ? 5.792 0.929 -15.448 1.00 94.75 123 ASP A N 1
ATOM 967 C CA . ASP A 1 123 ? 5.123 2.171 -15.070 1.00 94.75 123 ASP A CA 1
ATOM 968 C C . ASP A 1 123 ? 3.952 1.901 -14.116 1.00 94.75 123 ASP A C 1
ATOM 970 O O . ASP A 1 123 ? 3.296 0.859 -14.148 1.00 94.75 123 ASP A O 1
ATOM 974 N N . SER A 1 124 ? 3.688 2.846 -13.212 1.00 95.12 124 SER A N 1
ATOM 975 C CA . SER A 1 124 ? 2.572 2.731 -12.278 1.00 95.12 124 SER A CA 1
ATOM 976 C C . SER A 1 124 ? 1.246 3.012 -12.975 1.00 95.12 124 SER A C 1
ATOM 978 O O . SER A 1 124 ? 1.004 4.122 -13.452 1.00 95.12 124 SER A O 1
ATOM 980 N N . MET A 1 125 ? 0.324 2.057 -12.896 1.00 94.81 125 MET A N 1
ATOM 981 C CA . MET A 1 125 ? -1.031 2.197 -13.437 1.00 94.81 125 MET A CA 1
ATOM 982 C C . MET A 1 125 ? -1.885 3.192 -12.637 1.00 94.81 125 MET A C 1
ATOM 984 O O . MET A 1 125 ? -2.792 3.818 -13.175 1.00 94.81 125 MET A O 1
ATOM 988 N N . CYS A 1 126 ? -1.602 3.374 -11.341 1.00 94.69 126 CYS A N 1
ATOM 989 C CA . CYS A 1 126 ? -2.408 4.235 -10.469 1.00 94.69 126 CYS A CA 1
ATOM 990 C C . CYS A 1 126 ? -1.918 5.690 -10.385 1.00 94.69 126 CYS A C 1
ATOM 992 O O . CYS A 1 126 ? -2.712 6.587 -10.106 1.00 94.69 126 CYS A O 1
ATOM 994 N N . CYS A 1 127 ? -0.621 5.941 -10.588 1.00 94.62 127 CYS A N 1
ATOM 995 C CA . CYS A 1 127 ? -0.016 7.278 -10.467 1.00 94.62 127 CYS A CA 1
ATOM 996 C C . CYS A 1 127 ? 0.719 7.744 -11.731 1.00 94.62 127 CYS A C 1
ATOM 998 O O . CYS A 1 127 ? 1.318 8.826 -11.736 1.00 94.62 127 CYS A O 1
ATOM 1000 N N . GLY A 1 128 ? 0.645 6.950 -12.799 1.00 92.06 128 GLY A N 1
ATOM 1001 C CA . GLY A 1 128 ? 1.278 7.217 -14.079 1.00 92.06 128 GLY A CA 1
ATOM 1002 C C . GLY A 1 128 ? 2.801 7.021 -14.066 1.00 92.06 128 GLY A C 1
ATOM 1003 O O . GLY A 1 128 ? 3.397 6.661 -13.045 1.00 92.06 128 GLY A O 1
ATOM 1004 N N . PRO A 1 129 ? 3.473 7.370 -15.178 1.00 90.94 129 PRO A N 1
ATOM 1005 C CA . PRO A 1 129 ? 4.876 7.017 -15.452 1.00 90.94 129 PRO A CA 1
ATOM 1006 C C . PRO A 1 129 ? 5.905 7.742 -14.565 1.00 90.94 129 PRO A C 1
ATOM 1008 O O . PRO A 1 129 ? 7.111 7.516 -14.646 1.00 90.94 129 PRO A O 1
ATOM 1011 N N . LYS A 1 130 ? 5.457 8.652 -13.688 1.00 91.38 130 LYS A N 1
ATOM 1012 C CA . LYS A 1 130 ? 6.323 9.298 -12.684 1.00 91.38 130 LYS A CA 1
ATOM 1013 C C . LYS A 1 130 ? 6.754 8.329 -11.583 1.00 91.38 130 LYS A C 1
ATOM 1015 O O . LYS A 1 130 ? 7.718 8.607 -10.872 1.00 91.38 130 LYS A O 1
ATOM 1020 N N . LYS A 1 131 ? 6.008 7.241 -11.403 1.00 94.50 131 LYS A N 1
ATOM 1021 C CA . LYS A 1 131 ? 6.282 6.173 -10.449 1.00 94.50 131 LYS A CA 1
ATOM 1022 C C . LYS A 1 131 ? 6.530 4.921 -11.268 1.00 94.50 131 LYS A C 1
ATOM 1024 O O . LYS A 1 131 ? 5.626 4.474 -11.959 1.00 94.50 131 LYS A O 1
ATOM 1029 N N . LYS A 1 132 ? 7.753 4.407 -11.220 1.00 94.44 132 LYS A N 1
ATOM 1030 C CA . LYS A 1 132 ? 8.155 3.240 -11.998 1.00 94.44 132 LYS A CA 1
ATOM 1031 C C . LYS A 1 132 ? 9.142 2.387 -11.233 1.00 94.44 132 LYS A C 1
ATOM 1033 O O . LYS A 1 132 ? 9.883 2.907 -10.396 1.00 94.44 132 LYS A O 1
ATOM 1038 N N . VAL A 1 133 ? 9.141 1.108 -11.557 1.00 94.62 133 VAL A N 1
ATOM 1039 C CA . VAL A 1 133 ? 10.076 0.113 -11.039 1.00 94.62 133 VAL A CA 1
ATOM 1040 C C . VAL A 1 133 ? 11.012 -0.293 -12.163 1.00 94.62 133 VAL A C 1
ATOM 1042 O O . VAL A 1 133 ? 10.607 -0.326 -13.324 1.00 94.62 133 VAL A O 1
ATOM 1045 N N . VAL A 1 134 ? 12.275 -0.533 -11.819 1.00 93.50 134 VAL A N 1
ATOM 1046 C CA . VAL A 1 134 ? 13.303 -0.956 -12.774 1.00 93.50 134 VAL A CA 1
ATOM 1047 C C . VAL A 1 134 ? 13.789 -2.343 -12.393 1.00 93.50 134 VAL A C 1
ATOM 1049 O O . VAL A 1 134 ? 14.181 -2.538 -11.250 1.00 93.50 134 VAL A O 1
ATOM 1052 N N . GLU A 1 135 ? 13.794 -3.276 -13.333 1.00 92.88 135 GLU A N 1
ATOM 1053 C CA . GLU A 1 135 ? 14.419 -4.595 -13.186 1.00 92.88 135 GLU A CA 1
ATOM 1054 C C . GLU A 1 135 ? 15.697 -4.625 -14.040 1.00 92.88 135 GLU A C 1
ATOM 1056 O O . GLU A 1 135 ? 15.660 -4.304 -15.234 1.00 92.88 135 GLU A O 1
ATOM 1061 N N . GLU A 1 136 ? 16.842 -4.932 -13.423 1.00 88.56 136 GLU A N 1
ATOM 1062 C CA . GLU A 1 136 ? 18.135 -5.005 -14.120 1.00 88.56 136 GLU A CA 1
ATOM 1063 C C . GLU A 1 136 ? 18.372 -6.414 -14.662 1.00 88.56 136 GLU A C 1
ATOM 1065 O O . GLU A 1 136 ? 18.723 -7.320 -13.914 1.00 88.56 136 GLU A O 1
ATOM 1070 N N . GLY A 1 137 ? 18.259 -6.605 -15.975 1.00 82.06 137 GLY A N 1
ATOM 1071 C CA . GLY A 1 137 ? 18.189 -7.944 -16.561 1.00 82.06 137 GLY A CA 1
ATOM 1072 C C . GLY A 1 137 ? 16.761 -8.496 -16.529 1.00 82.06 137 GLY A C 1
ATOM 1073 O O . GLY A 1 137 ? 15.918 -8.028 -15.782 1.00 82.06 137 GLY A O 1
ATOM 1074 N N . CYS A 1 138 ? 16.457 -9.447 -17.413 1.00 80.12 138 CYS A N 1
ATOM 1075 C CA . CYS A 1 138 ? 15.098 -9.972 -17.553 1.00 80.12 138 CYS A CA 1
ATOM 1076 C C . CYS A 1 138 ? 14.907 -11.211 -16.681 1.00 80.12 138 CYS A C 1
ATOM 1078 O O . CYS A 1 138 ? 15.649 -12.181 -16.864 1.00 80.12 138 CYS A O 1
ATOM 1080 N N . GLY A 1 139 ? 13.873 -11.218 -15.841 1.00 82.94 139 GLY A N 1
ATOM 1081 C CA . GLY A 1 139 ? 13.417 -12.399 -15.111 1.00 82.94 139 GLY A CA 1
ATOM 1082 C C . GLY A 1 139 ? 14.325 -12.792 -13.951 1.00 82.94 139 GLY A C 1
ATOM 1083 O O . GLY A 1 139 ? 14.465 -13.983 -13.674 1.00 82.94 139 GLY A O 1
ATOM 1084 N N . ASN A 1 140 ? 14.990 -11.821 -13.320 1.00 88.38 140 ASN A N 1
ATOM 1085 C CA . ASN A 1 140 ? 15.758 -12.068 -12.096 1.00 88.38 140 ASN A CA 1
ATOM 1086 C C . ASN A 1 140 ? 15.019 -11.638 -10.824 1.00 88.38 140 ASN A C 1
ATOM 1088 O O . ASN A 1 140 ? 15.539 -11.888 -9.737 1.00 88.38 140 ASN A O 1
ATOM 1092 N N . ASP A 1 141 ? 13.848 -11.010 -10.968 1.00 89.62 141 ASP A N 1
ATOM 1093 C CA . ASP A 1 141 ? 13.039 -10.478 -9.872 1.00 89.62 141 ASP A CA 1
ATOM 1094 C C . ASP A 1 141 ? 13.793 -9.471 -8.969 1.00 89.62 141 ASP A C 1
ATOM 1096 O O . ASP A 1 141 ? 13.397 -9.234 -7.827 1.00 89.62 141 ASP A O 1
ATOM 1100 N N . ASP A 1 142 ? 14.874 -8.852 -9.470 1.00 91.31 142 ASP A N 1
ATOM 1101 C CA . ASP A 1 142 ? 15.648 -7.822 -8.759 1.00 91.31 142 ASP A CA 1
ATOM 1102 C C . ASP A 1 142 ? 15.092 -6.427 -9.077 1.00 91.31 142 ASP A C 1
ATOM 1104 O O . ASP A 1 142 ? 15.605 -5.669 -9.910 1.00 91.31 142 ASP A O 1
ATOM 1108 N N . TYR A 1 143 ? 13.974 -6.109 -8.427 1.00 93.69 143 TYR A N 1
ATOM 1109 C CA . TYR A 1 143 ? 13.231 -4.876 -8.649 1.00 93.69 143 TYR A CA 1
ATOM 1110 C C . TYR A 1 143 ? 13.780 -3.707 -7.826 1.00 93.69 143 TYR A C 1
ATOM 1112 O O . TYR A 1 143 ? 13.772 -3.682 -6.596 1.00 93.69 143 TYR A O 1
ATOM 1120 N N . LYS A 1 144 ? 14.161 -2.631 -8.510 1.00 93.38 144 LYS A N 1
ATOM 1121 C CA . LYS A 1 144 ? 14.591 -1.374 -7.895 1.00 93.38 144 LYS A CA 1
ATOM 1122 C C . LYS A 1 144 ? 13.405 -0.434 -7.720 1.00 93.38 144 LYS A C 1
ATOM 1124 O O . LYS A 1 144 ? 13.046 0.322 -8.621 1.00 93.38 144 LYS A O 1
ATOM 1129 N N . MET A 1 145 ? 12.853 -0.407 -6.508 1.00 90.19 145 MET A N 1
ATOM 1130 C CA . MET A 1 145 ? 11.702 0.431 -6.123 1.00 90.19 145 MET A CA 1
ATOM 1131 C C . MET A 1 145 ? 12.079 1.828 -5.580 1.00 90.19 145 MET A C 1
ATOM 1133 O O . MET A 1 145 ? 11.310 2.494 -4.876 1.00 90.19 145 MET A O 1
ATOM 1137 N N . LYS A 1 146 ? 13.287 2.320 -5.885 1.00 84.38 146 LYS A N 1
ATOM 1138 C CA . LYS A 1 146 ? 13.838 3.533 -5.260 1.00 84.38 146 LYS A CA 1
ATOM 1139 C C . LYS A 1 146 ? 12.987 4.775 -5.560 1.00 84.38 146 LYS A C 1
ATOM 1141 O O . LYS A 1 146 ? 12.946 5.269 -6.681 1.00 84.38 146 LYS A O 1
ATOM 1146 N N . GLY A 1 147 ? 12.375 5.340 -4.516 1.00 85.94 147 GLY A N 1
ATOM 1147 C CA . GLY A 1 147 ? 11.592 6.582 -4.596 1.00 85.94 147 GLY A CA 1
ATOM 1148 C C . GLY A 1 147 ? 10.133 6.403 -5.032 1.00 85.94 147 GLY A C 1
ATOM 1149 O O . GLY A 1 147 ? 9.419 7.401 -5.207 1.00 85.94 147 GLY A O 1
ATOM 1150 N N . VAL A 1 148 ? 9.662 5.160 -5.177 1.00 90.31 148 VAL A N 1
ATOM 1151 C CA . VAL A 1 148 ? 8.262 4.899 -5.518 1.00 90.31 148 VAL A CA 1
ATOM 1152 C C . VAL A 1 148 ? 7.360 5.173 -4.309 1.00 90.31 148 VAL A C 1
ATOM 1154 O O . VAL A 1 148 ? 6.444 5.989 -4.423 1.00 90.31 148 VAL A O 1
ATOM 1157 N N . GLY A 1 149 ? 7.710 4.671 -3.121 1.00 93.75 149 GLY A N 1
ATOM 1158 C CA . GLY A 1 149 ? 6.905 4.855 -1.908 1.00 93.75 149 GLY A CA 1
ATOM 1159 C C . GLY A 1 149 ? 5.535 4.176 -2.015 1.00 93.75 149 GLY A C 1
ATOM 1160 O O . GLY A 1 149 ? 5.345 3.278 -2.827 1.00 93.75 149 GLY A O 1
ATOM 1161 N N . LEU A 1 150 ? 4.573 4.616 -1.201 1.00 96.00 150 LEU A N 1
ATOM 1162 C CA . LEU A 1 150 ? 3.195 4.116 -1.236 1.00 96.00 150 LEU A CA 1
ATOM 1163 C C . LEU A 1 150 ? 2.306 5.015 -2.100 1.00 96.00 150 LEU A C 1
ATOM 1165 O O . LEU A 1 150 ? 2.450 6.240 -2.072 1.00 96.00 150 LEU A O 1
ATOM 1169 N N . CYS A 1 151 ? 1.321 4.416 -2.772 1.00 96.25 151 CYS A N 1
ATOM 1170 C CA . CYS A 1 151 ? 0.282 5.154 -3.490 1.00 96.25 151 CYS A CA 1
ATOM 1171 C C . CYS A 1 151 ? -0.612 5.933 -2.519 1.00 96.25 151 CYS A C 1
ATOM 1173 O O . CYS A 1 151 ? -1.035 7.053 -2.806 1.00 96.25 151 CYS A O 1
ATOM 1175 N N . PHE A 1 152 ? -0.901 5.341 -1.361 1.00 97.12 152 PHE A N 1
ATOM 1176 C CA . PHE A 1 152 ? -1.657 5.982 -0.294 1.00 97.12 152 PHE A CA 1
ATOM 1177 C C . PHE A 1 152 ? -1.108 5.580 1.072 1.00 97.12 152 PHE A C 1
ATOM 1179 O O . PHE A 1 152 ? -0.771 4.420 1.308 1.00 97.12 152 PHE A O 1
ATOM 1186 N N . ARG A 1 153 ? -1.069 6.548 1.992 1.00 97.44 153 ARG A N 1
ATOM 1187 C CA . ARG A 1 153 ? -0.763 6.331 3.405 1.00 97.44 153 ARG A CA 1
ATOM 1188 C C . ARG A 1 153 ? -1.669 7.212 4.257 1.00 97.44 153 ARG A C 1
ATOM 1190 O O . ARG A 1 153 ? -1.618 8.434 4.149 1.00 97.44 153 ARG A O 1
ATOM 1197 N N . GLY A 1 154 ? -2.496 6.602 5.104 1.00 96.94 154 GLY A N 1
ATOM 1198 C CA . GLY A 1 154 ? -3.484 7.342 5.886 1.00 96.94 154 GLY A CA 1
ATOM 1199 C C . GLY A 1 154 ? -4.175 6.522 6.972 1.00 96.94 154 GLY A C 1
ATOM 1200 O O . GLY A 1 154 ? -3.635 5.538 7.475 1.00 96.94 154 GLY A O 1
ATOM 1201 N N . ARG A 1 155 ? -5.363 6.972 7.384 1.00 97.69 155 ARG A N 1
ATOM 1202 C CA . ARG A 1 155 ? -6.218 6.260 8.348 1.00 97.69 155 ARG A CA 1
ATOM 1203 C C . ARG A 1 155 ? -7.058 5.209 7.632 1.00 97.69 155 ARG A C 1
ATOM 1205 O O . ARG A 1 155 ? -7.466 5.441 6.492 1.00 97.69 155 ARG A O 1
ATOM 1212 N N . HIS A 1 156 ? -7.344 4.103 8.312 1.00 97.81 156 HIS A N 1
ATOM 1213 C CA . HIS A 1 156 ? -8.429 3.227 7.880 1.00 97.81 156 HIS A CA 1
ATOM 1214 C C . HIS A 1 156 ? -9.761 3.980 7.962 1.00 97.81 156 HIS A C 1
ATOM 1216 O O . HIS A 1 156 ? -9.903 4.912 8.758 1.00 97.81 156 HIS A O 1
ATOM 1222 N N . THR A 1 157 ? -10.709 3.604 7.114 1.00 97.50 157 THR A N 1
ATOM 1223 C CA . THR A 1 157 ? -12.059 4.167 7.116 1.00 97.50 157 THR A CA 1
ATOM 1224 C C . THR A 1 157 ? -13.047 3.075 6.732 1.00 97.50 157 THR A C 1
ATOM 1226 O O . THR A 1 157 ? -12.731 2.230 5.894 1.00 97.50 157 THR A O 1
ATOM 1229 N N . THR A 1 158 ? -14.219 3.095 7.355 1.00 97.62 158 THR A N 1
ATOM 1230 C CA . THR A 1 158 ? -15.402 2.323 6.950 1.00 97.62 158 THR A CA 1
ATOM 1231 C C . THR A 1 158 ? -16.301 3.136 6.014 1.00 97.62 158 THR A C 1
ATOM 1233 O O . THR A 1 158 ? -17.266 2.602 5.480 1.00 97.62 158 THR A O 1
ATOM 1236 N N . ASP A 1 159 ? -16.019 4.432 5.827 1.00 97.81 159 ASP A N 1
ATOM 1237 C CA . ASP A 1 159 ? -16.832 5.331 5.011 1.00 97.81 159 ASP A CA 1
ATOM 1238 C C . ASP A 1 159 ? -16.356 5.325 3.553 1.00 97.81 159 ASP A C 1
ATOM 1240 O O . ASP A 1 159 ? -15.276 5.821 3.218 1.00 97.81 159 ASP A O 1
ATOM 1244 N N . ALA A 1 160 ? -17.188 4.781 2.665 1.00 97.06 160 ALA A N 1
ATOM 1245 C CA . ALA A 1 160 ? -16.910 4.740 1.235 1.00 97.06 160 ALA A CA 1
ATOM 1246 C C . ALA A 1 160 ? -16.897 6.136 0.584 1.00 97.06 160 ALA A C 1
ATOM 1248 O O . ALA A 1 160 ? -16.219 6.313 -0.429 1.00 97.06 160 ALA A O 1
ATOM 1249 N N . GLY A 1 161 ? -17.588 7.127 1.159 1.00 97.31 161 GLY A N 1
ATOM 1250 C CA . GLY A 1 161 ? -17.603 8.509 0.671 1.00 97.31 161 GLY A CA 1
ATOM 1251 C C . GLY A 1 161 ? -16.262 9.231 0.844 1.00 97.31 161 GLY A C 1
ATOM 1252 O O . GLY A 1 161 ? -15.943 10.140 0.079 1.00 97.31 161 GLY A O 1
ATOM 1253 N N . GLU A 1 162 ? -15.428 8.790 1.791 1.00 96.62 162 GLU A N 1
ATOM 1254 C CA . GLU A 1 162 ? -14.072 9.315 2.004 1.00 96.62 162 GLU A CA 1
ATOM 1255 C C . GLU A 1 162 ? -13.0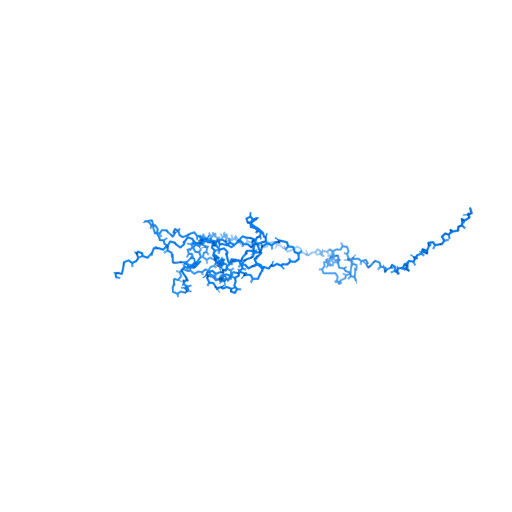15 8.681 1.079 1.00 96.62 162 GLU A C 1
ATOM 1257 O O . GLU A 1 162 ? -11.820 9.006 1.159 1.00 96.62 162 GLU A O 1
ATOM 1262 N N . VAL A 1 163 ? -13.401 7.719 0.235 1.00 97.12 163 VAL A N 1
ATOM 1263 C CA . VAL A 1 163 ? -12.461 6.959 -0.591 1.00 97.12 163 VAL A CA 1
ATOM 1264 C C . VAL A 1 163 ? -12.546 7.379 -2.052 1.00 97.12 163 VAL A C 1
ATOM 1266 O O . VAL A 1 163 ? -13.544 7.183 -2.738 1.00 97.12 163 VAL A O 1
ATOM 1269 N N . LYS A 1 164 ? -11.427 7.895 -2.569 1.00 96.25 164 LYS A N 1
ATOM 1270 C CA . LYS A 1 164 ? -11.233 8.104 -4.005 1.00 96.25 164 LYS A CA 1
ATOM 1271 C C . LYS A 1 164 ? -10.782 6.797 -4.660 1.00 96.25 164 LYS A C 1
ATOM 1273 O O . LYS A 1 164 ? -9.584 6.548 -4.786 1.00 96.25 164 LYS A O 1
ATOM 1278 N N . TYR A 1 165 ? -11.744 5.969 -5.052 1.00 94.81 165 TYR A N 1
ATOM 1279 C CA . TYR A 1 165 ? -11.483 4.745 -5.808 1.00 94.81 165 TYR A CA 1
ATOM 1280 C C . TYR A 1 165 ? -10.874 5.076 -7.172 1.00 94.81 165 TYR A C 1
ATOM 1282 O O . TYR A 1 165 ? -11.347 5.979 -7.863 1.00 94.81 165 TYR A O 1
ATOM 1290 N N . ASN A 1 166 ? -9.823 4.354 -7.558 1.00 93.25 166 ASN A N 1
ATOM 1291 C CA . ASN A 1 166 ? -9.131 4.561 -8.833 1.00 93.25 166 ASN A CA 1
ATOM 1292 C C . ASN A 1 166 ? -9.243 3.368 -9.787 1.00 93.25 166 ASN A C 1
ATOM 1294 O O . ASN A 1 166 ? -8.630 3.411 -10.844 1.00 93.25 166 ASN A O 1
ATOM 1298 N N . LYS A 1 167 ? -10.011 2.332 -9.417 1.00 92.38 167 LYS A N 1
ATOM 1299 C CA . LYS A 1 167 ? -10.217 1.098 -10.198 1.00 92.38 167 LYS A CA 1
ATOM 1300 C C . LYS A 1 167 ? -8.938 0.293 -10.494 1.00 92.38 167 LYS A C 1
ATOM 1302 O O . LYS A 1 167 ? -8.989 -0.642 -11.277 1.00 92.38 167 LYS A O 1
ATOM 1307 N N . ILE A 1 168 ? -7.818 0.623 -9.846 1.00 93.00 168 ILE A N 1
ATOM 1308 C CA . ILE A 1 168 ? -6.537 -0.073 -10.005 1.00 93.00 168 ILE A CA 1
ATOM 1309 C C . ILE A 1 168 ? -6.158 -0.768 -8.691 1.00 93.00 168 ILE A C 1
ATOM 1311 O O . ILE A 1 168 ? -6.329 -1.968 -8.545 1.00 93.00 168 ILE A O 1
ATOM 1315 N N . ASN A 1 169 ? -5.684 -0.009 -7.701 1.00 92.69 169 ASN A N 1
ATOM 1316 C CA . ASN A 1 169 ? -5.239 -0.520 -6.395 1.00 92.69 169 ASN A CA 1
ATOM 1317 C C . ASN A 1 169 ? -6.119 -0.029 -5.232 1.00 92.69 169 ASN A C 1
ATOM 1319 O O . ASN A 1 169 ? -5.921 -0.433 -4.090 1.00 92.69 169 ASN A O 1
ATOM 1323 N N . VAL A 1 170 ? -7.088 0.849 -5.514 1.00 94.62 170 VAL A N 1
ATOM 1324 C CA . VAL A 1 170 ? -8.137 1.271 -4.581 1.00 94.62 170 VAL A CA 1
ATOM 1325 C C . VAL A 1 170 ? -9.481 0.922 -5.207 1.00 94.62 170 VAL A C 1
ATOM 1327 O O . VAL A 1 170 ? -10.018 1.676 -6.027 1.00 94.62 170 VAL A O 1
ATOM 1330 N N . LEU A 1 171 ? -9.993 -0.250 -4.839 1.00 93.69 171 LEU A N 1
ATOM 1331 C CA . LEU A 1 171 ? -11.204 -0.863 -5.388 1.00 93.69 171 LEU A CA 1
ATOM 1332 C C . LEU A 1 171 ? -12.336 -0.826 -4.364 1.00 93.69 171 LEU A C 1
ATOM 1334 O O . LEU A 1 171 ? -12.071 -0.854 -3.165 1.00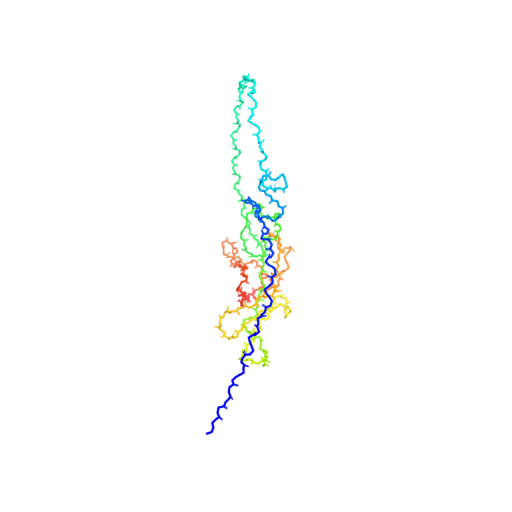 93.69 171 LEU A O 1
ATOM 1338 N N . ARG A 1 172 ? -13.587 -0.782 -4.828 1.00 95.25 172 ARG A N 1
ATOM 1339 C CA . ARG A 1 172 ? -14.754 -0.943 -3.948 1.00 95.25 172 ARG A CA 1
ATOM 1340 C C . ARG A 1 172 ? -14.791 -2.362 -3.377 1.00 95.25 172 ARG A C 1
ATOM 1342 O O . ARG A 1 172 ? -14.317 -3.301 -4.025 1.00 95.25 172 ARG A O 1
ATOM 1349 N N . CYS A 1 173 ? -15.363 -2.506 -2.180 1.00 95.44 173 CYS A N 1
ATOM 1350 C CA . CYS A 1 173 ? -15.621 -3.816 -1.589 1.00 95.44 173 CYS A CA 1
ATOM 1351 C C . CYS A 1 173 ? -16.476 -4.646 -2.550 1.00 95.44 173 CYS A C 1
ATOM 1353 O O . CYS A 1 173 ? -17.445 -4.146 -3.120 1.00 95.44 173 CYS A O 1
ATOM 1355 N N . LYS A 1 174 ? -16.103 -5.911 -2.715 1.00 94.00 174 LYS A N 1
ATOM 1356 C CA . LYS A 1 174 ? -16.905 -6.923 -3.400 1.00 94.00 174 LYS A CA 1
ATOM 1357 C C . LYS A 1 174 ? -17.345 -7.879 -2.312 1.00 94.00 174 LYS A C 1
ATOM 1359 O O . LYS A 1 174 ? -16.474 -8.391 -1.620 1.00 94.00 174 LYS A O 1
ATOM 1364 N N . HIS A 1 175 ? -18.642 -8.065 -2.124 1.00 94.50 175 HIS A N 1
ATOM 1365 C CA . HIS A 1 175 ? -19.145 -8.929 -1.061 1.00 94.50 175 HIS A CA 1
ATOM 1366 C C . HIS A 1 175 ? -19.528 -10.298 -1.626 1.00 94.50 175 HIS A C 1
ATOM 1368 O O . HIS A 1 175 ? -20.007 -10.385 -2.756 1.00 94.50 175 HIS A O 1
ATOM 1374 N N . ASN A 1 176 ? -19.288 -11.362 -0.864 1.00 94.44 176 ASN A N 1
ATOM 1375 C CA . ASN A 1 176 ? -19.846 -12.685 -1.154 1.00 94.44 176 ASN A CA 1
ATOM 1376 C C . ASN A 1 176 ? -21.303 -12.791 -0.657 1.00 94.44 176 ASN A C 1
ATOM 1378 O O . ASN A 1 176 ? -21.859 -11.843 -0.105 1.00 94.44 176 ASN A O 1
ATOM 1382 N N . GLU A 1 177 ? -21.911 -13.970 -0.807 1.00 96.44 177 GLU A N 1
ATOM 1383 C CA . GLU A 1 177 ? -23.269 -14.261 -0.315 1.00 96.44 177 GLU A CA 1
ATOM 1384 C C . GLU A 1 177 ? -23.424 -14.091 1.208 1.00 96.44 177 GLU A C 1
ATOM 1386 O O . GLU A 1 177 ? -24.523 -13.821 1.687 1.00 96.44 177 GLU A O 1
ATOM 1391 N N . ALA A 1 178 ? -22.335 -14.221 1.974 1.00 96.12 178 ALA A N 1
ATOM 1392 C CA . ALA A 1 178 ? -22.329 -14.013 3.422 1.00 96.12 178 ALA A CA 1
ATOM 1393 C C . ALA A 1 178 ? -22.247 -12.526 3.816 1.00 96.12 178 ALA A C 1
ATOM 1395 O O . ALA A 1 178 ? -22.415 -12.194 4.988 1.00 96.12 178 ALA A O 1
ATOM 1396 N N . GLY A 1 179 ? -22.022 -11.630 2.850 1.00 94.38 179 GLY A N 1
ATOM 1397 C CA . GLY A 1 179 ? -21.824 -10.203 3.086 1.00 94.38 179 GLY A CA 1
ATOM 1398 C C . GLY A 1 179 ? -20.388 -9.822 3.458 1.00 94.38 179 GLY A C 1
ATOM 1399 O O . GLY A 1 179 ? -20.149 -8.659 3.774 1.00 94.38 179 GLY A O 1
ATOM 1400 N N . ASP A 1 180 ? -19.431 -10.751 3.392 1.00 94.88 180 ASP A N 1
ATOM 1401 C CA . ASP A 1 180 ? -18.020 -10.481 3.677 1.00 94.88 180 ASP A CA 1
ATOM 1402 C C . ASP A 1 180 ? -17.310 -9.939 2.439 1.00 94.88 180 ASP A C 1
ATOM 1404 O O . ASP A 1 180 ? -17.541 -10.403 1.317 1.00 94.88 180 ASP A O 1
ATOM 1408 N N . CYS A 1 181 ? -16.406 -8.978 2.634 1.00 95.69 181 CYS A N 1
ATOM 1409 C CA . CYS A 1 181 ? -15.582 -8.469 1.547 1.00 95.69 181 CYS A CA 1
ATOM 1410 C C . CYS A 1 181 ? -14.585 -9.544 1.085 1.00 95.69 181 CYS A C 1
ATOM 1412 O O . CYS A 1 181 ? -13.774 -10.028 1.868 1.00 95.69 181 CYS A O 1
ATOM 1414 N N . VAL A 1 182 ? -14.614 -9.885 -0.203 1.00 95.00 182 VAL A N 1
ATOM 1415 C CA . VAL A 1 182 ? -13.704 -10.857 -0.832 1.00 95.00 182 VAL A CA 1
ATOM 1416 C C . VAL A 1 182 ? -12.511 -10.208 -1.528 1.00 95.00 182 VAL A C 1
ATOM 1418 O O . VAL A 1 182 ? -11.736 -10.891 -2.194 1.00 95.00 182 VAL A O 1
ATOM 1421 N N . ARG A 1 183 ? -12.362 -8.882 -1.434 1.00 92.50 183 ARG A N 1
ATOM 1422 C CA . ARG A 1 183 ? -11.177 -8.204 -1.967 1.00 92.50 183 ARG A CA 1
ATOM 1423 C C . ARG A 1 183 ? -9.984 -8.517 -1.072 1.00 92.50 183 ARG A C 1
ATOM 1425 O O . ARG A 1 183 ? -10.038 -8.316 0.136 1.00 92.50 183 ARG A O 1
ATOM 1432 N N . GLU A 1 184 ? -8.901 -8.964 -1.689 1.00 91.81 184 GLU A N 1
ATOM 1433 C CA . GLU A 1 184 ? -7.652 -9.212 -0.984 1.00 91.81 184 GLU A CA 1
ATOM 1434 C C . GLU A 1 184 ? -6.973 -7.892 -0.601 1.00 91.81 184 GLU A C 1
ATOM 1436 O O . GLU A 1 184 ? -6.958 -6.919 -1.367 1.00 91.81 184 GLU A O 1
ATOM 1441 N N . TRP A 1 185 ? -6.410 -7.856 0.605 1.00 93.56 185 TRP A N 1
ATOM 1442 C CA . TRP A 1 185 ? -5.577 -6.746 1.035 1.00 93.56 185 TRP A CA 1
ATOM 1443 C C . TRP A 1 185 ? -4.231 -6.798 0.307 1.00 93.56 185 TRP A C 1
ATOM 1445 O O . TRP A 1 185 ? -3.474 -7.754 0.438 1.00 93.56 185 TRP A O 1
ATOM 1455 N N . LEU A 1 186 ? -3.920 -5.733 -0.433 1.00 91.88 186 LEU A N 1
ATOM 1456 C CA . LEU A 1 186 ? -2.612 -5.551 -1.059 1.00 91.88 186 LEU A CA 1
ATOM 1457 C C . LEU A 1 186 ? -1.587 -5.148 0.008 1.00 91.88 186 LEU A C 1
ATOM 1459 O O . LEU A 1 186 ? -1.432 -3.959 0.315 1.00 91.88 186 LEU A O 1
ATOM 1463 N N . GLU A 1 187 ? -0.919 -6.140 0.593 1.00 91.94 187 GLU A N 1
ATOM 1464 C CA . GLU A 1 187 ? 0.146 -5.910 1.565 1.00 91.94 187 GLU A CA 1
ATOM 1465 C C . GLU A 1 187 ? 1.318 -5.168 0.893 1.00 91.94 187 GLU A C 1
ATOM 1467 O O . GLU A 1 187 ? 1.802 -5.593 -0.159 1.00 91.94 187 GLU A O 1
ATOM 1472 N N . PRO A 1 188 ? 1.758 -4.020 1.440 1.00 91.88 188 PRO A N 1
ATOM 1473 C CA . PRO A 1 188 ? 2.913 -3.322 0.902 1.00 91.88 188 PRO A CA 1
ATOM 1474 C C . PRO A 1 188 ? 4.194 -4.103 1.205 1.00 91.88 188 PRO A C 1
ATOM 1476 O O . PRO A 1 188 ? 4.541 -4.299 2.368 1.00 91.88 188 PRO A O 1
ATOM 1479 N N . ASP A 1 189 ? 4.908 -4.475 0.150 1.00 92.31 189 ASP A N 1
ATOM 1480 C CA . ASP A 1 189 ? 6.246 -5.054 0.206 1.00 92.31 189 ASP A CA 1
ATOM 1481 C C . ASP A 1 189 ? 7.254 -3.999 -0.287 1.00 92.31 189 ASP A C 1
ATOM 1483 O O . ASP A 1 189 ? 7.035 -3.345 -1.310 1.00 92.31 189 ASP A O 1
ATOM 1487 N N . ASP A 1 190 ? 8.322 -3.772 0.480 1.00 88.94 190 ASP A N 1
ATOM 1488 C CA . ASP A 1 190 ? 9.349 -2.779 0.146 1.00 88.94 190 ASP A CA 1
ATOM 1489 C C . ASP A 1 190 ? 10.283 -3.267 -0.981 1.00 88.94 190 ASP A C 1
ATOM 1491 O O . ASP A 1 190 ? 10.877 -2.441 -1.682 1.00 88.94 190 ASP A O 1
ATOM 1495 N N . ASP A 1 191 ? 10.367 -4.584 -1.183 1.00 90.69 191 ASP A N 1
ATOM 1496 C CA . ASP A 1 191 ? 11.269 -5.241 -2.129 1.00 90.69 191 ASP A CA 1
ATOM 1497 C C . ASP A 1 191 ? 10.522 -5.802 -3.351 1.00 90.69 191 ASP A C 1
ATOM 1499 O O . ASP A 1 191 ? 11.118 -5.964 -4.419 1.00 90.69 191 ASP A O 1
ATOM 1503 N N . LYS A 1 192 ? 9.209 -6.054 -3.236 1.00 93.25 192 LYS A N 1
ATOM 1504 C CA . LYS A 1 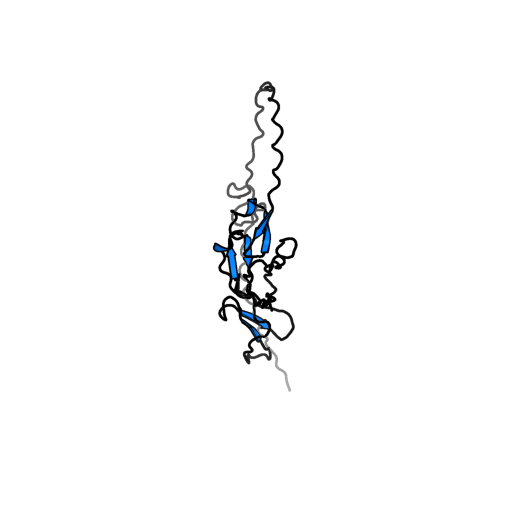192 ? 8.404 -6.629 -4.321 1.00 93.25 192 LYS A CA 1
ATOM 1505 C C . LYS A 1 192 ? 7.319 -5.674 -4.846 1.00 93.25 192 LYS A C 1
ATOM 1507 O O . LYS A 1 192 ? 6.401 -5.313 -4.111 1.00 93.25 192 LYS A O 1
ATOM 1512 N N . PRO A 1 193 ? 7.350 -5.292 -6.136 1.00 93.75 193 PRO A N 1
ATOM 1513 C CA . PRO A 1 193 ? 6.270 -4.522 -6.741 1.00 93.75 193 PRO A CA 1
ATOM 1514 C C . PRO A 1 193 ? 4.973 -5.332 -6.828 1.00 93.75 193 PRO A C 1
ATOM 1516 O O . PRO A 1 193 ? 4.972 -6.546 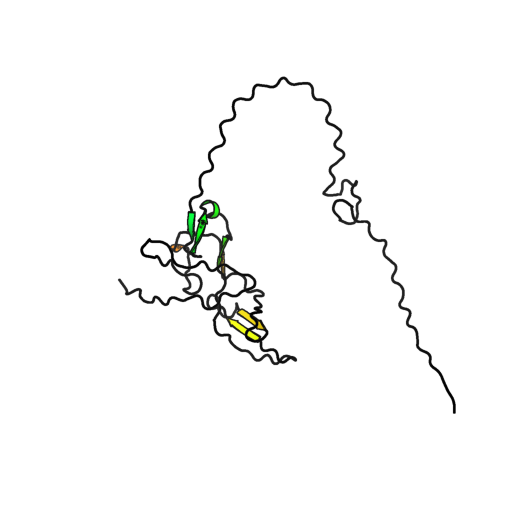-7.033 1.00 93.75 193 PRO A O 1
ATOM 1519 N N . THR A 1 194 ? 3.843 -4.636 -6.737 1.00 94.12 194 THR A N 1
ATOM 1520 C CA . THR A 1 194 ? 2.532 -5.227 -7.010 1.00 94.12 194 THR A CA 1
ATOM 1521 C C . THR A 1 194 ? 2.237 -5.132 -8.507 1.00 94.12 194 THR A C 1
ATOM 1523 O O . THR A 1 194 ? 1.932 -4.052 -9.018 1.00 94.12 194 THR A O 1
ATOM 1526 N N . PHE A 1 195 ? 2.326 -6.255 -9.213 1.00 92.19 195 PHE A N 1
ATOM 1527 C CA . PHE A 1 195 ? 1.937 -6.362 -10.621 1.00 92.19 195 PHE A CA 1
ATOM 1528 C C . PHE A 1 195 ? 0.510 -6.851 -10.774 1.00 92.19 195 PHE A C 1
ATOM 1530 O O . PHE A 1 195 ? 0.007 -7.544 -9.890 1.00 92.19 195 PHE A O 1
ATOM 1537 N N . GLY A 1 196 ? -0.097 -6.520 -11.919 1.00 70.44 196 GLY A N 1
ATOM 1538 C CA . GLY A 1 196 ? -1.268 -7.236 -12.423 1.00 70.44 196 GLY A CA 1
ATOM 1539 C C . GLY A 1 196 ? -2.360 -7.388 -11.375 1.00 70.44 196 GLY A C 1
ATOM 1540 O O . GLY A 1 196 ? -2.915 -8.473 -11.228 1.00 70.44 196 GLY A O 1
ATOM 1541 N N . VAL A 1 197 ? -2.620 -6.324 -10.597 1.00 67.38 197 VAL A N 1
ATOM 1542 C CA . VAL A 1 197 ? -3.764 -6.302 -9.680 1.00 67.38 197 VAL A CA 1
ATOM 1543 C C . VAL A 1 197 ? -4.952 -6.784 -10.488 1.00 67.38 197 VAL A C 1
ATOM 1545 O O . VAL A 1 197 ? -5.222 -6.188 -11.525 1.00 67.38 197 VAL A O 1
ATOM 1548 N N . ASN A 1 198 ? -5.566 -7.899 -10.074 1.00 58.56 198 ASN A N 1
ATOM 1549 C CA . ASN A 1 198 ? -6.705 -8.495 -10.761 1.00 58.56 198 ASN A CA 1
ATOM 1550 C C . ASN A 1 198 ? -7.793 -7.424 -10.852 1.00 58.56 198 ASN A C 1
ATOM 1552 O O . ASN A 1 198 ? -8.606 -7.245 -9.936 1.00 58.56 198 ASN A O 1
ATOM 1556 N N . ILE A 1 199 ? -7.769 -6.671 -11.952 1.00 59.50 199 ILE A N 1
ATOM 1557 C CA . ILE A 1 199 ? -8.861 -5.834 -12.388 1.00 59.50 199 ILE A CA 1
ATOM 1558 C C . ILE A 1 199 ? -9.874 -6.868 -12.850 1.00 59.50 199 ILE A C 1
ATOM 1560 O O . ILE A 1 199 ? -9.937 -7.226 -14.021 1.00 59.50 199 ILE A O 1
ATOM 1564 N N . ASP A 1 200 ? -10.608 -7.426 -11.887 1.00 58.44 200 ASP A N 1
ATOM 1565 C CA . ASP A 1 200 ? -11.938 -7.939 -12.152 1.00 58.44 200 ASP A CA 1
ATOM 1566 C C . ASP A 1 200 ? -12.654 -6.760 -12.822 1.00 58.44 200 ASP A C 1
ATOM 1568 O O . ASP A 1 200 ? -13.154 -5.862 -12.138 1.00 58.44 200 ASP A O 1
ATOM 1572 N N . ASN A 1 201 ? -12.606 -6.722 -14.158 1.00 50.47 201 ASN A N 1
ATOM 1573 C CA . ASN A 1 201 ? -13.466 -5.924 -15.018 1.00 50.47 201 ASN A CA 1
ATOM 1574 C C . ASN A 1 201 ? -14.867 -6.513 -14.866 1.00 50.47 201 ASN A C 1
ATOM 1576 O O . ASN A 1 201 ? -15.418 -7.102 -15.786 1.00 50.47 201 ASN A O 1
ATOM 1580 N N . CYS A 1 202 ? -15.425 -6.435 -13.665 1.00 49.19 202 CYS A N 1
ATOM 1581 C CA . CYS A 1 202 ? -16.851 -6.568 -13.474 1.00 49.19 202 CYS A CA 1
ATOM 1582 C C . CYS A 1 202 ? -17.457 -5.229 -13.903 1.00 49.19 202 CYS A C 1
ATOM 1584 O O . CYS A 1 202 ? -17.859 -4.424 -13.070 1.00 49.19 202 CYS A O 1
ATOM 1586 N N . ASP A 1 203 ? -17.444 -4.999 -15.219 1.00 49.25 203 ASP A N 1
ATOM 1587 C CA . ASP A 1 203 ? -18.349 -4.098 -15.941 1.00 49.25 203 ASP A CA 1
ATOM 1588 C C . ASP A 1 203 ? -19.740 -4.764 -16.087 1.00 49.25 203 ASP A C 1
ATOM 1590 O O . ASP A 1 203 ? -20.425 -4.560 -17.080 1.00 49.25 203 ASP A O 1
ATOM 1594 N N . ASP A 1 204 ? -20.161 -5.553 -15.093 1.00 53.38 204 ASP A N 1
ATOM 1595 C CA . ASP A 1 204 ? -21.509 -6.129 -15.001 1.00 53.38 204 ASP A CA 1
ATOM 1596 C C . ASP A 1 204 ? -22.315 -5.410 -13.901 1.00 53.38 204 ASP A C 1
ATOM 1598 O O . ASP A 1 204 ? -23.139 -6.013 -13.217 1.00 53.38 204 ASP A O 1
ATOM 1602 N N . ASP A 1 205 ? -22.057 -4.114 -13.696 1.00 53.69 205 ASP A N 1
ATOM 1603 C CA . ASP A 1 205 ? -23.102 -3.227 -13.185 1.00 53.69 205 ASP A CA 1
ATOM 1604 C C . ASP A 1 205 ? -23.970 -2.872 -14.403 1.00 53.69 205 ASP A C 1
ATOM 1606 O O . ASP A 1 205 ? -23.788 -1.835 -15.043 1.00 53.69 205 ASP A O 1
ATOM 1610 N N . ASP A 1 206 ? -24.866 -3.800 -14.755 1.00 53.03 206 ASP A N 1
ATOM 1611 C CA . ASP A 1 206 ? -26.102 -3.470 -15.453 1.00 53.03 206 ASP A CA 1
ATOM 1612 C C . ASP A 1 206 ? -26.749 -2.301 -14.690 1.00 53.03 206 ASP A C 1
ATOM 1614 O O . ASP A 1 206 ? -27.047 -2.411 -13.499 1.00 53.03 206 ASP A O 1
ATOM 1618 N N . ASP A 1 207 ? -26.881 -1.161 -15.368 1.00 51.53 207 ASP A N 1
ATOM 1619 C CA . ASP A 1 207 ? -27.571 0.032 -14.883 1.00 51.53 207 ASP A CA 1
ATOM 1620 C C . ASP A 1 207 ? -28.985 -0.331 -14.368 1.00 51.53 207 ASP A C 1
ATOM 1622 O O . ASP A 1 207 ? -29.865 -0.661 -15.168 1.00 51.53 207 ASP A O 1
ATOM 1626 N N . ASP A 1 208 ? -29.212 -0.217 -13.054 1.00 51.06 208 ASP A N 1
ATOM 1627 C CA . ASP A 1 208 ? -30.537 -0.198 -12.399 1.00 51.06 208 ASP A CA 1
ATOM 1628 C C . ASP A 1 208 ? -30.749 1.149 -11.675 1.00 51.06 208 ASP A C 1
ATOM 1630 O O . ASP A 1 208 ? -29.873 1.552 -10.865 1.00 51.06 208 ASP A O 1
#

pLDDT: mean 82.04, std 16.18, range [43.03, 97.94]

Radius of gyration: 32.83 Å; chains: 1; bounding box: 110×29×86 Å

Sequence (208 aa):
MADSGKPQSKNMSPRKPTTPTSRKCSRCHETGHIASNKKCSMYIGTRNPPTPTKAVLPQRASPKSPPPKPKVDEILHCVRCHQDYPQSHVKRANLCMIPHAFEEFPSYTHFYGAGYSKDYHYDSMCCGPKKKVVEEGCGNDDYKMKGVGLCFRGRHTTDAGEVKYNKINVLRCKHNEAGDCVREWLEPDDDKPTFGVNIDNCDDDDDD

Foldseek 3Di:
DDDDDDDDDPPDDDDDPDDDPFDAAPPPRHGDDHVCDPPDPPCPDPPDPDDDDPDDDDDPDDPPDPDPDDDDFDWDAFQFQRDIDGPVQQPPWFPDFFAFEWEPAFDWDPPPDVDPWTKTWTFTPQPGNVQIWIDTHPPPLQIDRPPNGTPDTTGGDPDPVPDDAPLGRGDGFDADPVRRGPQDGPDDDPGHHHYPRPSPPCPVPPPD

Secondary structure (DSSP, 8-state):
----------------------PBPTTT--BSS-TTSTTSTT-----PPPP------------PPPPPPPPPPPEEE-TTT--EEEGGGTT-TT-EEEEPEE-SSPEEE----SS-PPEEEEEETTTEEEEEEEEESSSS--EE-TTT-EEEEE---S-GGG----SSSS----B-TTS-B-PPP----SSS-EE-------------

Organism: Botryobasidium botryosum (strain FD-172 SS1) (NCBI:txid930990)